Protein AF-A0A1F5J6A1-F1 (afdb_monomer_lite)

Foldseek 3Di:
DLVVVLVVQLQVVLVLVCLLQVLLHGLDHDDVVVVCVVCVVLSVLSSVQVVCCVPQNLQDPSSLVNQLVSQLSSLVSSPFDSVLSSLRSNLSSCLVHVDDDLDDDPDPDPVVSVVSSLVNVLSNCLQVPPPDDNPSDSPDPVSNVSSNVSSVLSVVCVVPVVSVVVSSVVSCVVCVVVVVVVCVVVVVVVPDD

pLDDT: mean 83.18, std 12.8, range [36.66, 96.38]

Secondary structure (DSSP, 8-state):
-HHHHHHHHHHHHHHHHHHHTTTT-------HHHHHHH-HHHHHHHHHHHHHHHHHTT-SHHHHHHHHHHHHHHHHHTT--HHHHHHHHHHHHHHHH----------S-HHHHHHHHHHHHHHHHHHS-TTS-----TTSTHHHHHHHHHHHHHHHHHH-HHHHHHHHHHHHHHHHHHHHHHHHHTTTT----

Sequence (193 aa):
MEIRSVHQIAKREWENISVSLELCGNIGKFDLVRYIEKEPQLIRNLIGMEKKIPEYDYLTREAAYVFTELGKEAGERLGLTSELAKAFGGGYSWVRTGWFDLINLEFDDLEIMEDHLTRKIFFFRLFFPLKEDFSWVFDSPDITLNFKSIFERFSSWQNDPVGYDKDLEFYKKEIEPIREGLASALNIDSGRC

Radius of gyration: 18.61 Å; chains: 1; bounding box: 36×31×66 Å

Structure (mmCIF, N/CA/C/O backbone):
data_AF-A0A1F5J6A1-F1
#
_entry.id   AF-A0A1F5J6A1-F1
#
loop_
_atom_site.group_PDB
_atom_site.id
_atom_site.type_symbol
_atom_site.label_atom_id
_atom_site.label_alt_id
_atom_site.label_comp_id
_atom_site.label_asym_id
_atom_site.label_entity_id
_atom_site.label_seq_id
_atom_site.pdbx_PDB_ins_code
_atom_site.Cartn_x
_atom_site.Cartn_y
_atom_site.Cartn_z
_atom_site.occupancy
_atom_site.B_iso_or_equiv
_atom_site.auth_seq_id
_atom_site.auth_comp_id
_atom_site.auth_asym_id
_atom_site.auth_atom_id
_atom_site.pdbx_PDB_model_num
ATOM 1 N N . MET A 1 1 ? 17.273 3.405 -24.639 1.00 48.47 1 MET A N 1
ATOM 2 C CA . MET A 1 1 ? 16.834 2.004 -24.453 1.00 48.47 1 MET A CA 1
ATOM 3 C C . MET A 1 1 ? 16.192 1.814 -23.077 1.00 48.47 1 MET A C 1
ATOM 5 O O . MET A 1 1 ? 15.112 1.250 -23.027 1.00 48.47 1 MET A O 1
ATOM 9 N N . GLU A 1 2 ? 16.753 2.401 -22.012 1.00 62.28 2 GLU A N 1
ATOM 10 C CA . GLU A 1 2 ? 16.219 2.334 -20.633 1.00 62.28 2 GLU A CA 1
ATOM 11 C C . GLU A 1 2 ? 14.827 2.975 -20.431 1.00 62.28 2 GLU A C 1
ATOM 13 O O . GLU A 1 2 ? 13.996 2.418 -19.733 1.00 62.28 2 GLU A O 1
ATOM 18 N N . ILE A 1 3 ? 14.491 4.094 -21.087 1.00 62.22 3 ILE A N 1
ATOM 19 C CA . ILE A 1 3 ? 13.184 4.761 -20.865 1.00 62.22 3 ILE A CA 1
ATOM 20 C C . ILE A 1 3 ? 11.993 3.907 -21.340 1.00 62.22 3 ILE A C 1
ATOM 22 O O . ILE A 1 3 ? 10.936 3.897 -20.711 1.00 62.22 3 ILE A O 1
ATOM 26 N N . ARG A 1 4 ? 12.154 3.155 -22.441 1.00 66.00 4 ARG A N 1
ATOM 27 C CA . ARG A 1 4 ? 11.095 2.256 -22.931 1.00 66.00 4 ARG A CA 1
ATOM 28 C C . ARG A 1 4 ? 10.871 1.079 -21.980 1.00 66.00 4 ARG A C 1
ATOM 30 O O . ARG A 1 4 ? 9.718 0.695 -21.811 1.00 66.00 4 ARG A O 1
ATOM 37 N N . SER A 1 5 ? 11.926 0.554 -21.347 1.00 76.75 5 SER A N 1
ATOM 38 C CA . SER A 1 5 ? 11.772 -0.507 -20.346 1.00 76.75 5 SER A CA 1
ATOM 39 C C . SER A 1 5 ? 11.124 0.034 -19.073 1.00 76.75 5 SER A C 1
ATOM 41 O O . SER A 1 5 ? 10.169 -0.563 -18.597 1.00 76.75 5 SER A O 1
ATOM 43 N N . VAL A 1 6 ? 11.531 1.215 -18.589 1.00 79.62 6 VAL A N 1
ATOM 44 C CA . VAL A 1 6 ? 10.912 1.881 -17.423 1.00 79.62 6 VAL A CA 1
ATOM 45 C C . VAL A 1 6 ? 9.412 2.077 -17.612 1.00 79.62 6 VAL A C 1
ATOM 47 O O . VAL A 1 6 ? 8.636 1.790 -16.705 1.00 79.62 6 VAL A O 1
ATOM 50 N N . HIS A 1 7 ? 8.989 2.511 -18.801 1.00 81.06 7 HIS A N 1
ATOM 51 C CA . HIS A 1 7 ? 7.567 2.640 -19.107 1.00 81.06 7 HIS A CA 1
ATOM 52 C C . HIS A 1 7 ? 6.825 1.304 -19.023 1.00 81.06 7 HIS A C 1
ATOM 54 O O . HIS A 1 7 ? 5.735 1.244 -18.462 1.00 81.06 7 HIS A O 1
ATOM 60 N N . GLN A 1 8 ? 7.402 0.240 -19.583 1.00 86.31 8 GLN A N 1
ATOM 61 C CA . GLN A 1 8 ? 6.791 -1.088 -19.559 1.00 86.31 8 GLN A CA 1
ATOM 62 C C . GLN A 1 8 ? 6.663 -1.621 -18.132 1.00 86.31 8 GLN A C 1
ATOM 64 O O . GLN A 1 8 ? 5.622 -2.173 -17.795 1.00 86.31 8 GLN A O 1
ATOM 69 N N . ILE A 1 9 ? 7.676 -1.396 -17.295 1.00 87.00 9 ILE A N 1
ATOM 70 C CA . ILE A 1 9 ? 7.685 -1.802 -15.885 1.00 87.00 9 ILE A CA 1
ATOM 71 C C . ILE A 1 9 ? 6.618 -1.038 -15.107 1.00 87.00 9 ILE A C 1
ATOM 73 O O . ILE A 1 9 ? 5.767 -1.646 -14.472 1.00 87.00 9 ILE A O 1
ATOM 77 N N . ALA A 1 10 ? 6.607 0.293 -15.209 1.00 87.50 10 ALA A N 1
ATOM 78 C CA . ALA A 1 10 ? 5.625 1.117 -14.511 1.00 87.50 10 ALA A CA 1
ATOM 79 C C . ALA A 1 10 ? 4.190 0.778 -14.934 1.00 87.50 10 ALA A C 1
ATOM 81 O O . ALA A 1 10 ? 3.298 0.688 -14.097 1.00 87.50 10 ALA A O 1
ATOM 82 N N . LYS A 1 11 ? 3.978 0.533 -16.233 1.00 90.25 11 LYS A N 1
ATOM 83 C CA . LYS A 1 11 ? 2.688 0.092 -16.758 1.00 90.25 11 LYS A CA 1
ATOM 84 C C . LYS A 1 11 ? 2.288 -1.282 -16.207 1.00 90.25 11 LYS A C 1
ATOM 86 O O . LYS A 1 11 ? 1.155 -1.420 -15.764 1.00 90.25 11 LYS A O 1
ATOM 91 N N . ARG A 1 12 ? 3.203 -2.260 -16.208 1.00 91.38 12 ARG A N 1
ATOM 92 C CA . ARG A 1 12 ? 2.982 -3.602 -15.641 1.00 91.38 12 ARG A CA 1
ATOM 93 C C . ARG A 1 12 ? 2.573 -3.508 -14.172 1.00 91.38 12 ARG A C 1
ATOM 95 O O . ARG A 1 12 ? 1.560 -4.076 -13.784 1.00 91.38 12 ARG A O 1
ATOM 102 N N . GLU A 1 13 ? 3.312 -2.744 -13.369 1.00 92.38 13 GLU A N 1
ATOM 103 C CA . GLU A 1 13 ? 2.988 -2.599 -11.946 1.00 92.38 13 GLU A CA 1
ATOM 104 C C . GLU A 1 13 ? 1.689 -1.830 -11.709 1.00 92.38 13 GLU A C 1
ATOM 106 O O . GLU A 1 13 ? 0.934 -2.173 -10.803 1.00 92.38 13 GLU A O 1
ATOM 111 N N . TRP A 1 14 ? 1.370 -0.837 -12.542 1.00 93.94 14 TRP A N 1
ATOM 112 C CA . TRP A 1 14 ? 0.077 -0.160 -12.474 1.00 93.94 14 TRP A CA 1
ATOM 113 C C . TRP A 1 14 ? -1.093 -1.096 -12.794 1.00 93.94 14 TRP A C 1
ATOM 115 O O . TRP A 1 14 ? -2.136 -1.029 -12.146 1.00 93.94 14 TRP A O 1
ATOM 125 N N . GLU A 1 15 ? -0.938 -1.974 -13.786 1.00 93.25 15 GLU A N 1
ATOM 126 C CA . GLU A 1 15 ? -1.939 -2.992 -14.121 1.00 93.25 15 GLU A CA 1
ATOM 127 C C . GLU A 1 15 ? -2.124 -3.977 -12.955 1.00 93.25 15 GLU A C 1
ATOM 129 O O . GLU A 1 15 ? -3.261 -4.249 -12.575 1.00 93.25 15 GLU A O 1
ATOM 134 N N . ASN A 1 16 ? -1.037 -4.400 -12.300 1.00 93.00 16 ASN A N 1
ATOM 135 C CA . ASN A 1 16 ? -1.096 -5.238 -11.094 1.00 93.00 16 ASN A CA 1
ATOM 136 C C . ASN A 1 16 ? -1.831 -4.546 -9.929 1.00 93.00 16 ASN A C 1
ATOM 138 O O . ASN A 1 16 ? -2.668 -5.158 -9.262 1.00 93.00 16 ASN A O 1
ATOM 142 N N . ILE A 1 17 ? -1.554 -3.257 -9.696 1.00 94.50 17 ILE A N 1
ATOM 143 C CA . ILE A 1 17 ? -2.265 -2.449 -8.691 1.00 94.50 17 ILE A CA 1
ATOM 144 C C . ILE A 1 17 ? -3.748 -2.338 -9.053 1.00 94.50 17 ILE A C 1
ATOM 146 O O . ILE A 1 17 ? -4.604 -2.482 -8.187 1.00 94.50 17 ILE A O 1
ATOM 150 N N . SER A 1 18 ? -4.061 -2.116 -10.332 1.00 94.38 18 SER A N 1
ATOM 151 C CA . SER A 1 18 ? -5.444 -1.989 -10.805 1.00 94.38 18 SER A CA 1
ATOM 152 C C . SER A 1 18 ? -6.257 -3.250 -10.513 1.00 94.38 18 SER A C 1
ATOM 154 O O . SER A 1 18 ? -7.397 -3.137 -10.079 1.00 94.38 18 SER A O 1
ATOM 156 N N . VAL A 1 19 ? -5.663 -4.433 -10.708 1.00 93.38 19 VAL A N 1
ATOM 157 C CA . VAL A 1 19 ? -6.286 -5.717 -10.348 1.00 93.38 19 VAL A CA 1
ATOM 158 C C . VAL A 1 19 ? -6.459 -5.825 -8.834 1.00 93.38 19 VAL A C 1
ATOM 160 O O . VAL A 1 19 ? -7.549 -6.119 -8.359 1.00 93.38 19 VAL A O 1
ATOM 163 N N . SER A 1 20 ? -5.415 -5.509 -8.063 1.00 93.31 20 SER A N 1
ATOM 164 C CA . SER A 1 20 ? -5.452 -5.594 -6.594 1.00 93.31 20 SER A CA 1
ATOM 165 C C . SER A 1 20 ? -6.510 -4.678 -5.964 1.0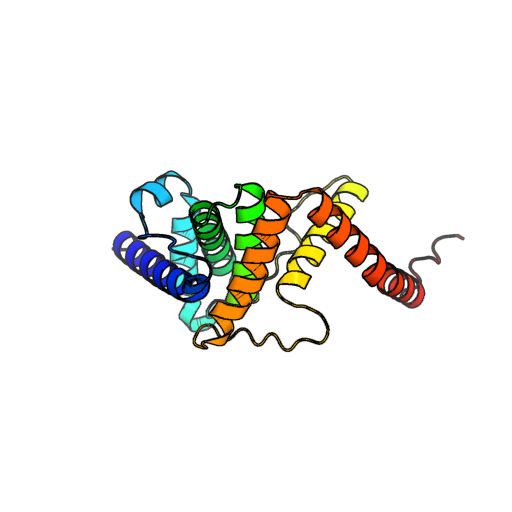0 93.31 20 SER A C 1
ATOM 167 O O . SER A 1 20 ? -7.031 -4.978 -4.894 1.00 93.31 20 SER A O 1
ATOM 169 N N . LEU A 1 21 ? -6.829 -3.561 -6.622 1.00 95.25 21 LEU A N 1
ATOM 170 C CA . LEU A 1 21 ? -7.778 -2.549 -6.153 1.00 95.25 21 LEU A CA 1
ATOM 171 C C . LEU A 1 21 ? -9.119 -2.579 -6.897 1.00 95.25 21 LEU A C 1
ATOM 173 O O . LEU A 1 21 ? -9.907 -1.645 -6.749 1.00 95.25 21 LEU A O 1
ATOM 177 N N . GLU A 1 22 ? -9.411 -3.619 -7.682 1.00 94.75 22 GLU A N 1
ATOM 178 C CA . GLU A 1 22 ? -10.579 -3.625 -8.575 1.00 94.75 22 GLU A CA 1
ATOM 179 C C . GLU A 1 22 ? -11.913 -3.419 -7.838 1.00 94.75 22 GLU A C 1
ATOM 181 O O . GLU A 1 22 ? -12.821 -2.765 -8.354 1.00 94.75 22 GLU A O 1
ATOM 186 N N . LEU A 1 23 ? -12.013 -3.915 -6.599 1.00 95.56 23 LEU A N 1
ATOM 187 C CA . LEU A 1 23 ? -13.198 -3.757 -5.756 1.00 95.56 23 LEU A CA 1
ATOM 188 C C . LEU A 1 23 ? -13.280 -2.394 -5.051 1.00 95.56 23 LEU A C 1
ATOM 190 O O . LEU A 1 23 ? -14.344 -2.043 -4.541 1.00 95.56 23 LEU A O 1
ATOM 194 N N . CYS A 1 24 ? -12.186 -1.631 -5.015 1.00 95.62 24 CYS A N 1
ATOM 195 C CA . CYS A 1 24 ? -12.154 -0.271 -4.474 1.00 95.62 24 CYS A CA 1
ATOM 196 C C . CYS A 1 24 ? -12.677 0.748 -5.495 1.00 95.62 24 CYS A C 1
ATOM 198 O O . CYS A 1 24 ? -13.220 1.785 -5.118 1.00 95.62 24 CYS A O 1
ATOM 200 N N . GLY A 1 25 ? -12.516 0.460 -6.789 1.00 95.00 25 GLY A N 1
ATOM 201 C CA . GLY A 1 25 ? -12.963 1.310 -7.887 1.00 95.00 25 GLY A CA 1
ATOM 202 C C . GLY A 1 25 ? -11.984 1.330 -9.060 1.00 95.00 25 GLY A C 1
ATOM 203 O 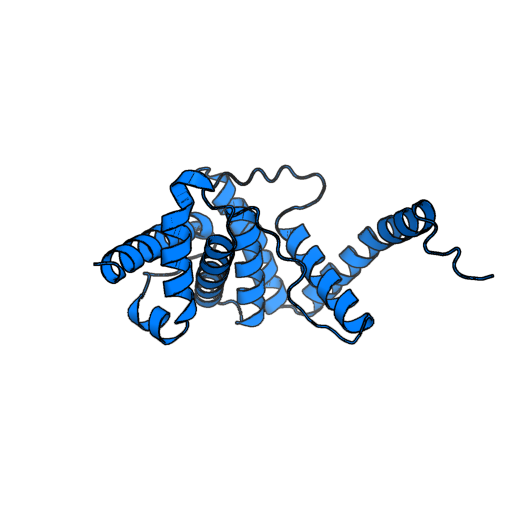O . GLY A 1 25 ? -10.969 0.640 -9.082 1.00 95.00 25 GLY A O 1
ATOM 204 N N . ASN A 1 26 ? -12.289 2.146 -10.069 1.00 94.06 26 ASN A N 1
ATOM 205 C CA . ASN A 1 26 ? -11.470 2.246 -11.276 1.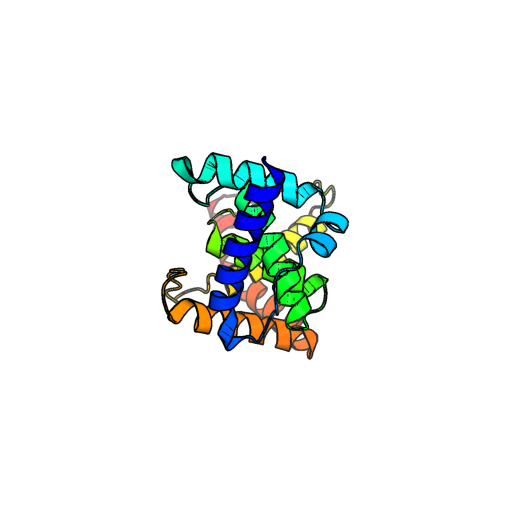00 94.06 26 ASN A CA 1
ATOM 206 C C . ASN A 1 26 ? -10.420 3.360 -11.151 1.00 94.06 26 ASN A C 1
ATOM 208 O O . ASN A 1 26 ? -10.762 4.541 -11.173 1.00 94.06 26 ASN A O 1
ATOM 212 N N . ILE A 1 27 ? -9.141 2.983 -11.122 1.00 94.19 27 ILE A N 1
ATOM 213 C CA . ILE A 1 27 ? -8.008 3.924 -11.057 1.00 94.19 27 ILE A CA 1
ATOM 214 C C . ILE A 1 27 ? -7.562 4.448 -12.434 1.00 94.19 27 ILE A C 1
ATOM 216 O O . ILE A 1 27 ? -6.638 5.255 -12.552 1.00 94.19 27 ILE A O 1
ATOM 220 N N . GLY A 1 28 ? -8.220 4.023 -13.510 1.00 91.75 28 GLY A N 1
ATOM 221 C CA . GLY A 1 28 ? -7.925 4.448 -14.873 1.00 91.75 28 GLY A CA 1
ATOM 222 C C . GLY A 1 28 ? -6.581 3.937 -15.400 1.00 91.75 28 GLY A C 1
ATOM 223 O O . GLY A 1 28 ? -5.913 3.087 -14.815 1.00 91.75 28 GLY A O 1
ATOM 224 N N . LYS A 1 29 ? -6.175 4.460 -16.560 1.00 88.69 29 LYS A N 1
ATOM 225 C CA . LYS A 1 29 ? -4.934 4.050 -17.233 1.00 88.69 29 LYS A CA 1
ATOM 226 C C . LYS A 1 29 ? -3.719 4.763 -16.648 1.00 88.69 29 LYS A C 1
ATOM 228 O O . LYS A 1 29 ? -3.808 5.929 -16.259 1.00 88.69 29 LYS A O 1
ATOM 233 N N . PHE A 1 30 ? -2.577 4.086 -16.659 1.00 81.31 30 PHE A N 1
ATOM 234 C CA . PHE A 1 30 ? -1.306 4.705 -16.311 1.00 81.31 30 PHE A CA 1
ATOM 235 C C . PHE A 1 30 ? -0.934 5.796 -17.326 1.00 81.31 30 PHE A C 1
ATOM 237 O O . PHE A 1 30 ? -0.957 5.554 -18.534 1.00 81.31 30 PHE A O 1
ATOM 244 N N . ASP A 1 31 ? -0.585 6.984 -16.832 1.00 81.44 31 ASP A N 1
ATOM 245 C CA . ASP A 1 31 ? -0.108 8.108 -17.643 1.00 81.44 31 ASP A CA 1
ATOM 246 C C . ASP A 1 31 ? 1.331 8.426 -17.245 1.00 81.44 31 ASP A C 1
ATOM 248 O O . ASP A 1 31 ? 1.583 9.200 -16.323 1.00 81.44 31 ASP A O 1
ATOM 252 N N . LEU A 1 32 ? 2.279 7.795 -17.939 1.00 71.31 32 LEU A N 1
ATOM 253 C CA . LEU A 1 32 ? 3.701 7.946 -17.650 1.00 71.31 32 LEU A CA 1
ATOM 254 C C . LEU A 1 32 ? 4.170 9.399 -17.782 1.00 71.31 32 LEU A C 1
ATOM 256 O O . LEU A 1 32 ? 5.016 9.821 -17.003 1.00 71.31 32 LEU A O 1
ATOM 260 N N . VAL A 1 33 ? 3.663 10.153 -18.762 1.00 70.12 33 VAL A N 1
ATOM 261 C CA . VAL A 1 33 ? 4.172 11.501 -19.064 1.00 70.12 33 VAL A CA 1
ATOM 262 C C . VAL A 1 33 ? 3.876 12.427 -17.895 1.00 70.12 33 VAL A C 1
ATOM 264 O O . VAL A 1 33 ? 4.795 13.005 -17.319 1.00 70.12 33 VAL A O 1
ATOM 267 N N . ARG A 1 34 ? 2.610 12.460 -17.470 1.00 73.69 34 ARG A N 1
ATOM 268 C CA . ARG A 1 34 ? 2.179 13.237 -16.305 1.00 73.69 34 ARG A CA 1
ATOM 269 C C . ARG A 1 34 ? 2.908 12.814 -15.028 1.00 73.69 34 ARG A C 1
ATOM 271 O O . ARG A 1 34 ? 3.142 13.636 -14.148 1.00 73.69 34 ARG A O 1
ATOM 278 N N . TYR A 1 35 ? 3.229 11.530 -14.904 1.00 68.69 35 TYR A N 1
ATOM 279 C CA . TYR A 1 35 ? 3.825 10.980 -13.691 1.00 68.69 35 TYR A CA 1
ATOM 280 C C . TYR A 1 35 ? 5.335 11.241 -13.595 1.00 68.69 35 TYR A C 1
ATOM 282 O O . TYR A 1 35 ? 5.832 11.610 -12.534 1.00 68.69 35 TYR A O 1
ATOM 290 N N . ILE A 1 36 ? 6.054 11.147 -14.718 1.00 67.44 36 ILE A N 1
ATOM 291 C CA . ILE A 1 36 ? 7.476 11.507 -14.822 1.00 67.44 36 ILE A CA 1
ATOM 292 C C . ILE A 1 36 ? 7.702 12.989 -14.507 1.00 67.44 36 ILE A C 1
ATOM 294 O O . ILE A 1 36 ? 8.680 13.322 -13.842 1.00 67.44 36 ILE A O 1
ATOM 298 N N . GLU A 1 37 ? 6.817 13.870 -14.977 1.00 72.38 37 GLU A N 1
ATOM 299 C CA . GLU A 1 37 ? 6.911 15.310 -14.705 1.00 72.38 37 GLU A CA 1
ATOM 300 C C . GLU A 1 37 ? 6.776 15.633 -13.213 1.00 72.38 37 GLU A C 1
ATOM 302 O O . GLU A 1 37 ? 7.414 16.565 -12.725 1.00 72.38 37 GLU A O 1
ATOM 307 N N . LYS A 1 38 ? 5.963 14.858 -12.490 1.00 75.44 38 LYS A N 1
ATOM 308 C CA . LYS A 1 38 ? 5.723 15.054 -11.059 1.00 75.44 38 LYS A CA 1
ATOM 309 C C . LYS A 1 38 ? 6.812 14.444 -10.177 1.00 75.44 38 LYS A C 1
ATOM 311 O O . LYS A 1 38 ? 7.183 15.062 -9.189 1.00 75.44 38 LYS A O 1
ATOM 316 N N . GLU A 1 39 ? 7.318 13.259 -10.522 1.00 77.38 39 GLU A N 1
ATOM 317 C CA . GLU A 1 39 ? 8.179 12.463 -9.634 1.00 77.38 39 GLU A CA 1
ATOM 318 C C . GLU A 1 39 ? 9.427 11.925 -10.369 1.00 77.38 39 GLU A C 1
ATOM 320 O O . GLU A 1 39 ? 9.528 10.731 -10.673 1.00 77.38 39 GLU A O 1
ATOM 325 N N . PRO A 1 40 ? 10.442 12.765 -10.653 1.00 78.38 40 PRO A N 1
ATOM 326 C CA . PRO A 1 40 ? 11.640 12.347 -11.395 1.00 78.38 40 PRO A CA 1
ATOM 327 C C . PRO A 1 40 ? 12.445 11.250 -10.677 1.00 78.38 40 PRO A C 1
ATOM 329 O O . PRO A 1 40 ? 13.102 10.422 -11.316 1.00 78.38 40 PRO A O 1
ATOM 332 N N . GLN A 1 41 ? 12.363 11.200 -9.345 1.00 85.88 41 GLN A N 1
ATOM 333 C CA . GLN A 1 41 ? 13.018 10.185 -8.522 1.00 85.88 41 GLN A CA 1
ATOM 334 C C . GLN A 1 41 ? 12.421 8.782 -8.742 1.00 85.88 41 GLN A C 1
ATOM 336 O O . GLN A 1 41 ? 13.119 7.777 -8.575 1.00 85.88 41 GLN A O 1
ATOM 341 N N . LEU A 1 42 ? 11.169 8.691 -9.200 1.00 85.25 42 LEU A N 1
ATOM 342 C CA . LEU A 1 42 ? 10.525 7.423 -9.519 1.00 85.25 42 LEU A CA 1
ATOM 343 C C . LEU A 1 42 ? 11.222 6.688 -10.662 1.00 85.25 42 LEU A C 1
ATOM 345 O O . LEU A 1 42 ? 11.400 5.480 -10.569 1.00 85.25 42 LEU A O 1
ATOM 349 N N . ILE A 1 43 ? 11.668 7.388 -11.712 1.00 85.81 43 ILE A N 1
ATOM 350 C CA . ILE A 1 43 ? 12.374 6.753 -12.840 1.00 85.81 43 ILE A CA 1
ATOM 351 C C . ILE A 1 43 ? 13.614 6.019 -12.334 1.00 85.81 43 ILE A C 1
ATOM 353 O O . ILE A 1 43 ? 13.852 4.865 -12.689 1.00 85.81 43 ILE A O 1
ATOM 357 N N . ARG A 1 44 ? 14.399 6.682 -11.479 1.00 88.62 44 ARG A N 1
ATOM 358 C CA . ARG A 1 44 ? 15.612 6.099 -10.905 1.00 88.62 44 ARG A CA 1
ATOM 359 C C . ARG A 1 44 ? 15.289 4.853 -10.081 1.00 88.62 44 ARG A C 1
ATOM 361 O O . ARG A 1 44 ? 15.989 3.851 -10.215 1.00 88.62 44 ARG A O 1
ATOM 368 N N . ASN A 1 45 ? 14.232 4.906 -9.271 1.00 91.75 45 ASN A N 1
ATOM 369 C CA . ASN A 1 45 ? 13.799 3.764 -8.470 1.00 91.75 45 ASN A CA 1
ATOM 370 C C . ASN A 1 45 ? 13.209 2.635 -9.331 1.00 91.75 45 ASN A C 1
ATOM 372 O O . ASN A 1 45 ? 13.531 1.485 -9.083 1.00 91.75 45 ASN A O 1
ATOM 376 N N . LEU A 1 46 ? 12.459 2.918 -10.399 1.00 91.06 46 LEU A N 1
ATOM 377 C CA . LEU A 1 46 ? 11.971 1.899 -11.342 1.00 91.06 46 LEU A CA 1
ATOM 378 C C . LEU A 1 46 ? 13.125 1.147 -12.019 1.00 91.06 46 LEU A C 1
ATOM 380 O O . LEU A 1 46 ? 13.097 -0.078 -12.109 1.00 91.06 46 LEU A O 1
ATOM 384 N N . ILE A 1 47 ? 14.165 1.867 -12.456 1.00 90.00 47 ILE A N 1
ATOM 385 C CA . ILE A 1 47 ? 15.375 1.253 -13.027 1.00 90.00 47 ILE A CA 1
ATOM 386 C C . ILE A 1 47 ? 16.090 0.397 -11.977 1.00 90.00 47 ILE A C 1
ATOM 388 O O . ILE A 1 47 ? 16.539 -0.707 -12.281 1.00 90.00 47 ILE A O 1
ATOM 392 N N . GLY A 1 48 ? 16.240 0.920 -10.758 1.00 91.81 48 GLY A N 1
ATOM 393 C CA . GLY A 1 48 ? 16.913 0.215 -9.669 1.00 91.81 48 GLY A CA 1
ATOM 394 C C . GLY A 1 48 ? 16.159 -1.037 -9.224 1.00 91.81 48 GLY A C 1
ATOM 395 O O . GLY A 1 48 ? 16.784 -2.079 -9.054 1.00 91.81 48 GLY A O 1
ATOM 396 N N . MET A 1 49 ? 14.833 -0.950 -9.116 1.00 92.31 49 MET A N 1
ATOM 397 C CA . MET A 1 49 ? 13.937 -2.065 -8.824 1.00 92.31 49 MET A CA 1
ATOM 398 C C . MET A 1 49 ? 14.120 -3.176 -9.858 1.00 92.31 49 MET A C 1
ATOM 400 O O . MET A 1 49 ? 14.498 -4.281 -9.491 1.00 92.31 49 MET A O 1
ATOM 404 N N . GLU A 1 50 ? 13.959 -2.882 -11.151 1.00 91.81 50 GLU A N 1
ATOM 405 C CA . GLU A 1 50 ? 14.056 -3.905 -12.204 1.00 91.81 50 GLU A CA 1
ATOM 406 C C . GLU A 1 50 ? 15.419 -4.605 -12.232 1.00 91.81 50 GLU A C 1
ATOM 408 O O . GLU A 1 50 ? 15.498 -5.814 -12.429 1.00 91.81 50 GLU A O 1
ATOM 413 N N . LYS A 1 51 ? 16.505 -3.862 -11.988 1.00 91.94 51 LYS A N 1
ATOM 414 C CA . LYS A 1 51 ? 17.854 -4.443 -11.916 1.00 91.94 51 LYS A CA 1
ATOM 415 C C . LYS A 1 51 ? 18.016 -5.425 -10.752 1.00 91.94 51 LYS A C 1
ATOM 417 O O . LYS A 1 51 ? 18.866 -6.304 -10.843 1.00 91.94 51 LYS A O 1
ATOM 422 N N . LYS A 1 52 ? 17.246 -5.261 -9.674 1.00 93.81 52 LYS A N 1
ATOM 423 C CA . LYS A 1 52 ? 17.356 -6.045 -8.436 1.00 93.81 52 LYS A CA 1
ATOM 424 C C . LYS A 1 52 ? 16.320 -7.161 -8.309 1.00 93.81 52 LYS A C 1
ATOM 426 O O . LYS A 1 52 ? 16.565 -8.082 -7.536 1.00 93.81 52 LYS A O 1
ATOM 431 N N . ILE A 1 53 ? 15.229 -7.123 -9.082 1.00 90.75 53 ILE A N 1
ATOM 432 C CA . ILE A 1 53 ? 14.177 -8.158 -9.081 1.00 90.75 53 ILE A CA 1
ATOM 433 C C . ILE A 1 53 ? 14.742 -9.590 -9.155 1.00 90.75 53 ILE A C 1
ATOM 435 O O . ILE A 1 53 ? 14.306 -10.421 -8.365 1.00 90.75 53 ILE A O 1
ATOM 439 N N . PRO A 1 54 ? 15.721 -9.923 -10.023 1.00 92.44 54 PRO A N 1
ATOM 440 C CA . PRO A 1 54 ? 16.202 -11.304 -10.124 1.00 92.44 54 PRO A CA 1
ATOM 441 C C . PRO A 1 54 ? 16.851 -11.859 -8.848 1.00 92.44 54 PRO A C 1
ATOM 443 O O . PRO A 1 54 ? 16.917 -13.073 -8.688 1.00 92.44 54 PRO A O 1
ATOM 446 N N . GLU A 1 55 ? 17.368 -10.990 -7.977 1.00 94.62 55 GLU A N 1
ATOM 447 C CA . GLU A 1 55 ? 18.118 -11.377 -6.775 1.00 94.62 55 GLU A CA 1
ATOM 448 C C . GLU A 1 55 ? 17.305 -11.169 -5.492 1.00 94.62 55 GLU A C 1
ATOM 450 O O . GLU A 1 55 ? 17.367 -11.994 -4.584 1.00 94.62 55 GLU A O 1
ATOM 455 N N . TYR A 1 56 ? 16.530 -10.085 -5.426 1.00 91.94 56 TYR A N 1
ATOM 456 C CA . TYR A 1 56 ? 15.831 -9.648 -4.214 1.00 91.94 56 TYR A CA 1
ATOM 457 C C . TYR A 1 56 ? 14.308 -9.618 -4.362 1.00 91.94 56 TYR A C 1
ATOM 459 O O . TYR A 1 56 ? 13.620 -9.234 -3.415 1.00 91.94 56 TYR A O 1
ATOM 467 N N . ASP A 1 57 ? 13.779 -9.978 -5.535 1.00 90.62 57 ASP A N 1
ATOM 468 C CA . ASP A 1 57 ? 12.374 -9.769 -5.887 1.00 90.62 57 ASP A CA 1
ATOM 469 C C . ASP A 1 57 ? 11.965 -8.308 -5.584 1.00 90.62 57 ASP A C 1
ATOM 471 O O . ASP A 1 57 ? 12.695 -7.367 -5.927 1.00 90.62 57 ASP A O 1
ATOM 475 N N . TYR A 1 58 ? 10.845 -8.087 -4.895 1.00 92.62 58 TYR A N 1
ATOM 476 C CA . TYR A 1 58 ? 10.424 -6.764 -4.440 1.00 92.62 58 TYR A CA 1
ATOM 477 C C . TYR A 1 58 ? 10.966 -6.341 -3.070 1.00 92.62 58 TYR A C 1
ATOM 479 O O . TYR A 1 58 ? 10.657 -5.230 -2.640 1.00 92.62 58 TYR A O 1
ATOM 487 N N . LEU A 1 59 ? 11.805 -7.133 -2.394 1.00 92.00 59 LEU A N 1
ATOM 488 C CA . LEU A 1 59 ? 12.364 -6.781 -1.080 1.00 92.00 59 LEU A CA 1
ATOM 489 C C . LEU A 1 59 ? 13.531 -5.786 -1.211 1.00 92.00 59 LEU A C 1
ATOM 491 O O . LEU A 1 59 ? 14.681 -6.061 -0.873 1.00 92.00 59 LEU A O 1
ATOM 495 N N . THR A 1 60 ? 13.244 -4.597 -1.741 1.00 92.25 60 THR A N 1
ATOM 496 C CA . THR A 1 60 ? 14.230 -3.534 -1.957 1.00 92.25 60 THR A CA 1
ATOM 497 C C . THR A 1 60 ? 13.652 -2.163 -1.635 1.00 92.25 60 THR A C 1
ATOM 499 O O . THR A 1 60 ? 12.458 -1.912 -1.804 1.00 92.25 60 THR A O 1
ATOM 502 N N . ARG A 1 61 ? 14.522 -1.226 -1.238 1.00 91.88 61 ARG A N 1
ATOM 503 C CA . ARG A 1 61 ? 14.138 0.177 -1.017 1.00 91.88 61 ARG A CA 1
ATOM 504 C C . ARG A 1 61 ? 13.564 0.824 -2.281 1.00 91.88 61 ARG A C 1
ATOM 506 O O . ARG A 1 61 ? 12.652 1.640 -2.194 1.00 91.88 61 ARG A O 1
ATOM 513 N N . GLU A 1 62 ? 14.094 0.472 -3.451 1.00 92.94 62 GLU A N 1
ATOM 514 C CA . GLU A 1 62 ? 13.609 0.982 -4.731 1.00 92.94 62 GLU A CA 1
ATOM 515 C C . GLU A 1 62 ? 12.181 0.518 -5.030 1.00 92.94 62 GLU A C 1
ATOM 517 O O . GLU A 1 62 ? 11.340 1.351 -5.368 1.00 92.94 62 GLU A O 1
ATOM 522 N N . ALA A 1 63 ? 11.885 -0.773 -4.847 1.00 93.44 63 ALA A N 1
ATOM 523 C CA . ALA A 1 63 ? 10.524 -1.292 -4.970 1.00 93.44 63 ALA A CA 1
ATOM 524 C C . ALA A 1 63 ? 9.586 -0.623 -3.960 1.00 93.44 63 ALA A C 1
ATOM 526 O O . ALA A 1 63 ? 8.496 -0.184 -4.325 1.00 93.44 63 ALA A O 1
ATOM 527 N N . ALA A 1 64 ? 10.037 -0.467 -2.711 1.00 93.31 64 ALA A N 1
ATOM 528 C CA . ALA A 1 64 ? 9.249 0.168 -1.663 1.00 93.31 64 ALA A CA 1
ATOM 529 C C . ALA A 1 64 ? 8.856 1.607 -2.033 1.00 93.31 64 ALA A C 1
ATOM 531 O O . ALA A 1 64 ? 7.706 2.016 -1.851 1.00 93.31 64 ALA A O 1
ATOM 532 N N . TYR A 1 65 ? 9.790 2.369 -2.605 1.00 92.25 65 TYR A N 1
ATOM 533 C CA . TYR A 1 65 ? 9.511 3.710 -3.109 1.00 92.25 65 TYR A CA 1
ATOM 534 C C . TYR A 1 65 ? 8.512 3.680 -4.273 1.00 92.25 65 TYR A C 1
ATOM 536 O O . TYR A 1 65 ? 7.525 4.413 -4.251 1.00 92.25 65 TYR A O 1
ATOM 544 N N . VAL A 1 66 ? 8.735 2.812 -5.269 1.00 92.62 66 VAL A N 1
ATOM 545 C CA . VAL A 1 66 ? 7.861 2.699 -6.448 1.00 92.62 66 VAL A CA 1
ATOM 546 C C . VAL A 1 66 ? 6.424 2.388 -6.042 1.00 92.62 66 VAL A C 1
ATOM 548 O O . VAL A 1 66 ? 5.511 3.105 -6.444 1.00 92.62 66 VAL A O 1
ATOM 551 N N . PHE A 1 67 ? 6.212 1.363 -5.217 1.00 94.38 67 PHE A N 1
ATOM 552 C CA . PHE A 1 67 ? 4.867 0.980 -4.795 1.00 94.38 67 PHE A CA 1
ATOM 553 C C . PHE A 1 67 ? 4.220 2.002 -3.857 1.00 94.38 67 PHE A C 1
ATOM 555 O O . PHE A 1 67 ? 2.997 2.123 -3.873 1.00 94.38 67 PHE A O 1
ATOM 562 N N . THR A 1 68 ? 5.008 2.785 -3.107 1.00 93.38 68 THR A N 1
ATOM 563 C CA . THR A 1 68 ? 4.470 3.902 -2.314 1.00 93.38 68 THR A CA 1
ATOM 564 C C . THR A 1 68 ? 3.863 4.964 -3.219 1.00 93.38 68 THR A C 1
ATOM 566 O O . THR A 1 68 ? 2.713 5.353 -3.019 1.00 93.38 68 THR A O 1
ATOM 569 N N . GLU A 1 69 ? 4.605 5.410 -4.234 1.00 92.38 69 GLU A N 1
ATOM 570 C CA . GLU A 1 69 ? 4.121 6.449 -5.145 1.00 92.38 69 GLU A CA 1
ATOM 571 C C . GLU A 1 69 ? 2.948 5.944 -5.991 1.00 92.38 69 GLU A C 1
ATOM 573 O O . GLU A 1 69 ? 1.897 6.588 -6.026 1.00 92.38 69 GLU A O 1
ATOM 578 N N . LEU A 1 70 ? 3.063 4.760 -6.607 1.00 93.25 70 LEU A N 1
ATOM 579 C CA . LEU A 1 70 ? 1.968 4.215 -7.415 1.00 93.25 70 LEU A CA 1
ATOM 580 C C . LEU A 1 70 ? 0.704 3.967 -6.575 1.00 93.25 70 LEU A C 1
ATOM 582 O O . LEU A 1 70 ? -0.396 4.281 -7.026 1.00 93.25 70 LEU A O 1
ATOM 58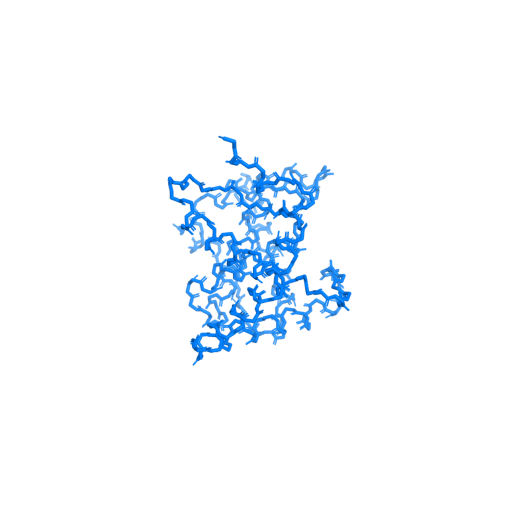6 N N . GLY A 1 71 ? 0.851 3.458 -5.346 1.00 94.88 71 GLY A N 1
ATOM 587 C CA . GLY A 1 71 ? -0.262 3.273 -4.415 1.00 94.88 71 GLY A CA 1
ATOM 588 C C . GLY A 1 71 ? -0.901 4.596 -3.981 1.00 94.88 71 GLY A C 1
ATOM 589 O O . GLY A 1 71 ? -2.125 4.693 -3.919 1.00 94.88 71 GLY A O 1
ATOM 590 N N . LYS A 1 72 ? -0.095 5.641 -3.754 1.00 94.19 72 LYS A N 1
ATOM 591 C CA . LYS A 1 72 ? -0.577 7.005 -3.486 1.00 94.19 72 LYS A CA 1
ATOM 592 C C . LYS A 1 72 ? -1.389 7.545 -4.660 1.00 94.19 72 LYS A C 1
ATOM 594 O O . LYS A 1 72 ? -2.517 7.976 -4.459 1.00 94.19 72 LYS A O 1
ATOM 599 N N . GLU A 1 73 ? -0.869 7.479 -5.884 1.00 93.62 73 GLU A N 1
ATOM 600 C CA . GLU A 1 73 ? -1.608 7.936 -7.071 1.00 93.62 73 GLU A CA 1
ATOM 601 C C . GLU A 1 73 ? -2.905 7.138 -7.265 1.00 93.62 73 GLU A C 1
ATOM 603 O O . GLU A 1 73 ? -3.938 7.719 -7.592 1.00 93.62 73 GLU A O 1
ATOM 608 N N . ALA A 1 74 ? -2.889 5.823 -7.031 1.00 95.38 74 ALA A N 1
ATOM 609 C CA . ALA A 1 74 ? -4.101 5.010 -7.061 1.00 95.38 74 ALA A CA 1
ATOM 610 C C . ALA A 1 74 ? -5.127 5.486 -6.016 1.00 95.38 74 ALA A C 1
ATOM 612 O O . ALA A 1 74 ? -6.288 5.699 -6.359 1.00 95.38 74 ALA A O 1
ATOM 613 N N . GLY A 1 75 ? -4.696 5.731 -4.775 1.00 96.38 75 GLY A N 1
ATOM 614 C CA . GLY A 1 75 ? -5.542 6.274 -3.711 1.00 96.38 75 GLY A CA 1
ATOM 615 C C . GLY A 1 75 ? -6.147 7.637 -4.060 1.00 96.38 75 GLY A C 1
ATOM 616 O O . GLY A 1 75 ? -7.350 7.833 -3.891 1.00 96.38 75 GLY A O 1
ATOM 617 N N . GLU A 1 76 ? -5.351 8.556 -4.616 1.00 95.38 76 GLU A N 1
ATOM 618 C CA . GLU A 1 76 ? -5.836 9.869 -5.069 1.00 95.38 76 GLU A CA 1
ATOM 619 C C . GLU A 1 76 ? -6.891 9.726 -6.178 1.00 95.38 76 GLU A C 1
ATOM 621 O O . GLU A 1 76 ? -7.914 10.411 -6.164 1.00 95.38 76 GLU A O 1
ATOM 626 N N . ARG A 1 77 ? -6.699 8.794 -7.122 1.00 95.00 77 ARG A N 1
ATOM 627 C CA . ARG A 1 77 ? -7.673 8.533 -8.198 1.00 95.00 77 ARG A CA 1
ATOM 628 C C . ARG A 1 77 ? -8.961 7.877 -7.720 1.00 95.00 77 ARG A C 1
ATOM 630 O O . ARG A 1 77 ? -9.997 8.083 -8.346 1.00 95.00 77 ARG A O 1
ATOM 637 N N . LEU A 1 78 ? -8.905 7.126 -6.625 1.00 96.38 78 LEU A N 1
ATOM 638 C CA . LEU A 1 78 ? -10.090 6.596 -5.948 1.00 96.38 78 LEU A CA 1
ATOM 639 C C . LEU A 1 78 ? -10.788 7.647 -5.067 1.00 96.38 78 LEU A C 1
ATOM 641 O O . LEU A 1 78 ? -11.872 7.382 -4.554 1.00 96.38 78 LEU A O 1
ATOM 645 N N . GLY A 1 79 ? -10.208 8.844 -4.919 1.00 96.06 79 GLY A N 1
ATOM 646 C CA . GLY A 1 79 ? -10.826 9.980 -4.232 1.00 96.06 79 GLY A CA 1
ATOM 647 C C . GLY A 1 79 ? -10.313 10.251 -2.817 1.00 96.06 79 GLY A C 1
ATOM 648 O O . GLY A 1 79 ? -10.935 11.043 -2.104 1.00 96.06 79 GLY A O 1
ATOM 649 N N . LEU A 1 80 ? -9.204 9.636 -2.393 1.00 96.38 80 LEU A N 1
ATOM 650 C CA . LEU A 1 80 ? -8.550 10.004 -1.135 1.00 96.38 80 LEU A CA 1
ATOM 651 C C . LEU A 1 80 ? -7.844 11.365 -1.255 1.00 96.38 80 LEU A C 1
ATOM 653 O O . LEU A 1 80 ? -7.314 11.727 -2.306 1.00 96.38 80 LEU A O 1
ATOM 657 N N . THR A 1 81 ? -7.793 12.111 -0.153 1.00 95.31 81 THR A N 1
ATOM 658 C CA . THR A 1 81 ? -6.950 13.300 0.001 1.00 95.31 81 THR A CA 1
ATOM 659 C C . THR A 1 81 ? -5.484 12.899 -0.098 1.00 95.31 81 THR A C 1
ATOM 661 O O . THR A 1 81 ? -5.116 11.770 0.220 1.00 95.31 81 THR A O 1
ATOM 664 N N . SER A 1 82 ? -4.617 13.829 -0.500 1.00 91.25 82 SER A N 1
ATOM 665 C CA . SER A 1 82 ? -3.199 13.515 -0.729 1.00 91.25 82 SER A CA 1
ATOM 666 C C . SER A 1 82 ? -2.497 12.938 0.514 1.00 91.25 82 SER A C 1
ATOM 668 O O . SER A 1 82 ? -1.667 12.037 0.399 1.00 91.25 82 SER A O 1
ATOM 670 N N . GLU A 1 83 ? -2.867 13.387 1.719 1.00 89.50 83 GLU A N 1
ATOM 671 C CA . GLU A 1 83 ? -2.319 12.858 2.978 1.00 89.50 83 GLU A CA 1
ATOM 672 C C . GLU A 1 83 ? -2.733 11.403 3.234 1.00 89.50 83 GLU A C 1
ATOM 674 O O . GLU A 1 83 ? -1.878 10.549 3.483 1.00 89.50 83 GLU A O 1
ATOM 679 N N . LEU A 1 84 ? -4.030 11.098 3.116 1.00 91.31 84 LEU A N 1
ATOM 680 C CA . LEU A 1 84 ? -4.544 9.738 3.289 1.00 91.31 84 LEU A CA 1
ATOM 681 C C . LEU A 1 84 ? -4.070 8.812 2.171 1.00 91.31 84 LEU A C 1
ATOM 683 O O . LEU A 1 84 ? -3.714 7.668 2.436 1.00 91.31 84 LEU A O 1
ATOM 687 N N . ALA A 1 85 ? -3.985 9.313 0.941 1.00 94.06 85 ALA A N 1
ATOM 688 C CA . ALA A 1 85 ? -3.441 8.579 -0.189 1.00 94.06 85 ALA A CA 1
ATOM 689 C C . ALA A 1 85 ? -1.960 8.234 0.021 1.00 94.06 85 ALA A C 1
ATOM 691 O O . ALA A 1 85 ? -1.545 7.112 -0.256 1.00 94.06 85 ALA A O 1
ATOM 692 N N . LYS A 1 86 ? -1.158 9.153 0.576 1.00 91.25 86 LYS A N 1
ATOM 693 C CA . LYS A 1 86 ? 0.246 8.889 0.921 1.00 91.25 86 LYS A CA 1
ATOM 694 C C . LYS A 1 86 ? 0.375 7.796 1.985 1.00 91.25 86 LYS A C 1
ATOM 696 O O . LYS A 1 86 ? 1.222 6.914 1.848 1.00 91.25 86 LYS A O 1
ATOM 701 N N . ALA A 1 87 ? -0.461 7.832 3.023 1.00 89.81 87 ALA A N 1
ATOM 702 C CA . ALA A 1 87 ? -0.490 6.787 4.046 1.00 89.81 87 ALA A CA 1
ATOM 703 C C . ALA A 1 87 ? -0.953 5.433 3.473 1.00 89.81 87 ALA A C 1
ATOM 705 O O . ALA A 1 87 ? -0.315 4.411 3.731 1.00 89.81 87 ALA A O 1
ATOM 706 N N . PHE A 1 88 ? -1.987 5.432 2.627 1.00 93.81 88 PHE A N 1
ATOM 707 C CA . PHE A 1 88 ? -2.465 4.244 1.919 1.00 93.81 88 PHE A CA 1
ATOM 708 C C . PHE A 1 88 ? -1.379 3.639 1.020 1.00 93.81 88 PHE A C 1
ATOM 710 O O . PHE A 1 88 ? -1.114 2.442 1.098 1.00 93.81 88 PHE A O 1
ATOM 717 N N . GLY A 1 89 ? -0.695 4.464 0.221 1.00 93.94 89 GLY A N 1
ATOM 718 C CA . GLY A 1 89 ? 0.412 4.035 -0.634 1.00 93.94 89 GLY A CA 1
ATOM 719 C C . GLY A 1 89 ? 1.575 3.442 0.160 1.00 93.94 89 GLY A C 1
ATOM 720 O O . GLY A 1 89 ? 2.118 2.408 -0.227 1.00 93.94 89 GLY A O 1
ATOM 721 N N . GLY A 1 90 ? 1.914 4.032 1.310 1.00 91.44 90 GLY A N 1
ATOM 722 C CA . GLY A 1 90 ? 2.908 3.467 2.225 1.00 91.44 90 GLY A CA 1
ATOM 723 C C . GLY A 1 90 ? 2.523 2.067 2.710 1.00 91.44 90 GLY A C 1
ATOM 724 O O . GLY A 1 90 ? 3.338 1.151 2.647 1.00 91.44 90 GLY A O 1
ATOM 725 N N . GLY A 1 91 ? 1.266 1.877 3.114 1.00 91.75 91 GLY A N 1
ATOM 726 C CA . GLY A 1 91 ? 0.757 0.569 3.519 1.00 91.75 91 GLY A CA 1
ATOM 727 C C . GLY A 1 91 ? 0.728 -0.460 2.388 1.00 91.75 91 GLY A C 1
ATOM 728 O O . GLY A 1 91 ? 1.211 -1.576 2.573 1.00 91.75 91 GLY A O 1
ATOM 729 N N . TYR A 1 92 ? 0.265 -0.067 1.194 1.00 93.56 92 TYR A N 1
ATOM 730 C CA . TYR A 1 92 ? 0.322 -0.900 -0.015 1.00 93.56 92 TYR A CA 1
ATOM 731 C C . TYR A 1 92 ? 1.758 -1.367 -0.294 1.00 93.56 92 TYR A C 1
ATOM 733 O O . TYR A 1 92 ? 2.010 -2.538 -0.577 1.00 93.56 92 TYR A O 1
ATOM 741 N N . SER A 1 93 ? 2.720 -0.451 -0.179 1.00 93.56 93 SER A N 1
ATOM 742 C CA . SER A 1 93 ? 4.134 -0.759 -0.350 1.00 93.56 93 SER A CA 1
ATOM 743 C C . SER A 1 93 ? 4.633 -1.792 0.660 1.00 93.56 93 SER A C 1
ATOM 745 O O . SER A 1 93 ? 5.299 -2.750 0.264 1.00 93.56 93 SER A O 1
ATOM 747 N N . TRP A 1 94 ? 4.272 -1.664 1.941 1.00 90.69 94 TRP A N 1
ATOM 748 C CA . TRP A 1 94 ? 4.684 -2.618 2.976 1.00 90.69 94 TRP A CA 1
ATOM 749 C C . TRP A 1 94 ? 4.222 -4.034 2.667 1.00 90.69 94 TRP A C 1
ATOM 751 O O . TRP A 1 94 ? 5.023 -4.963 2.723 1.00 90.69 94 TRP A O 1
ATOM 761 N N . VAL A 1 95 ? 2.955 -4.197 2.292 1.00 91.31 95 VAL A N 1
ATOM 762 C CA . VAL A 1 95 ? 2.402 -5.524 2.004 1.00 91.31 95 VAL A CA 1
ATOM 763 C C . VAL A 1 95 ? 2.956 -6.111 0.711 1.00 91.31 95 VAL A C 1
ATOM 765 O O . VAL A 1 95 ? 3.132 -7.321 0.614 1.00 91.31 95 VAL A O 1
ATOM 768 N N . ARG A 1 96 ? 3.286 -5.264 -0.273 1.00 91.44 96 ARG A N 1
ATOM 769 C CA . ARG A 1 96 ? 3.834 -5.707 -1.559 1.00 91.44 96 ARG A CA 1
ATOM 770 C C . ARG A 1 96 ? 5.306 -6.093 -1.488 1.00 91.44 96 ARG A C 1
ATOM 772 O O . ARG A 1 96 ? 5.735 -6.979 -2.219 1.00 91.44 96 ARG A O 1
ATOM 779 N N . THR A 1 97 ? 6.078 -5.400 -0.661 1.00 91.38 97 THR A N 1
ATOM 780 C CA . THR A 1 97 ? 7.545 -5.500 -0.667 1.00 91.3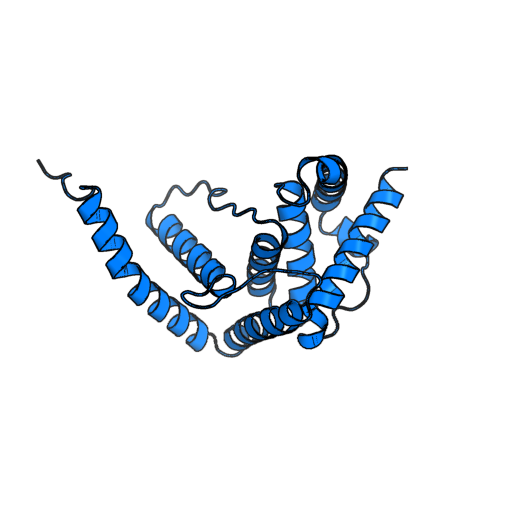8 97 THR A CA 1
ATOM 781 C C . THR A 1 97 ? 8.115 -6.159 0.580 1.00 91.38 97 THR A C 1
ATOM 783 O O . THR A 1 97 ? 9.270 -6.568 0.567 1.00 91.38 97 THR A O 1
ATOM 786 N N . GLY A 1 98 ? 7.357 -6.211 1.679 1.00 86.88 98 GLY A N 1
ATOM 787 C CA . GLY A 1 98 ? 7.881 -6.546 3.004 1.00 86.88 98 GLY A CA 1
ATOM 788 C C . GLY A 1 98 ? 8.849 -5.497 3.568 1.00 86.88 98 GLY A C 1
ATOM 789 O O . GLY A 1 98 ? 9.412 -5.695 4.643 1.00 86.88 98 GLY A O 1
ATOM 790 N N . TRP A 1 99 ? 9.068 -4.380 2.865 1.00 84.44 99 TRP A N 1
ATOM 791 C CA . TRP A 1 99 ? 10.033 -3.361 3.253 1.00 84.44 99 TRP A CA 1
ATOM 792 C C . TRP A 1 99 ? 9.390 -2.325 4.173 1.00 84.44 99 TRP A C 1
ATOM 794 O O . TRP A 1 99 ? 8.635 -1.455 3.734 1.00 84.44 99 TRP A O 1
ATOM 804 N N . PHE A 1 100 ? 9.726 -2.385 5.459 1.00 75.56 100 PHE A N 1
ATOM 805 C CA . PHE A 1 100 ? 9.205 -1.471 6.469 1.00 75.56 100 PHE A CA 1
ATOM 806 C C . PHE A 1 100 ? 10.277 -0.469 6.907 1.00 75.56 100 PHE A C 1
ATOM 808 O O . PHE A 1 100 ? 11.138 -0.770 7.732 1.00 75.56 100 PHE A O 1
ATOM 815 N N . ASP A 1 101 ? 10.234 0.737 6.338 1.00 66.88 101 ASP A N 1
ATOM 816 C CA . ASP A 1 101 ? 11.150 1.816 6.711 1.00 66.88 101 ASP A CA 1
ATOM 817 C C . ASP A 1 101 ? 10.532 2.698 7.811 1.00 66.88 101 ASP A C 1
ATOM 819 O O . ASP A 1 101 ? 9.747 3.626 7.558 1.00 66.88 101 ASP A O 1
ATOM 823 N N . LEU A 1 102 ? 10.853 2.348 9.058 1.00 59.75 102 LEU A N 1
ATOM 824 C CA . LEU A 1 102 ? 10.450 3.089 10.254 1.00 59.75 102 LEU A CA 1
ATOM 825 C C . LEU A 1 102 ? 11.267 4.365 10.474 1.00 59.75 102 LEU A C 1
ATOM 827 O O . LEU A 1 102 ? 10.795 5.260 11.171 1.00 59.75 102 LEU A O 1
ATOM 831 N N . ILE A 1 103 ? 12.475 4.455 9.908 1.00 52.22 103 ILE A N 1
ATOM 832 C CA . ILE A 1 103 ? 13.498 5.408 10.346 1.00 52.22 103 ILE A CA 1
ATOM 833 C C . ILE A 1 103 ? 14.036 6.152 9.128 1.00 52.22 103 ILE A C 1
ATOM 835 O O . ILE A 1 103 ? 15.039 5.782 8.527 1.00 52.22 103 ILE A O 1
ATOM 839 N N . ASN A 1 104 ? 13.364 7.238 8.765 1.00 47.12 104 ASN A N 1
ATOM 840 C CA . ASN A 1 104 ? 13.907 8.201 7.806 1.00 47.12 104 ASN A CA 1
ATOM 841 C C . ASN A 1 104 ? 13.560 9.635 8.211 1.00 47.12 104 ASN A C 1
ATOM 843 O O . ASN A 1 104 ? 13.169 10.453 7.381 1.00 47.12 104 ASN A O 1
ATOM 847 N N . LEU A 1 105 ? 13.620 9.914 9.514 1.00 53.56 105 LEU A N 1
ATOM 848 C CA . LEU A 1 105 ? 13.289 11.221 10.061 1.00 53.56 105 LEU A CA 1
ATOM 849 C C . LEU A 1 105 ? 14.321 11.592 11.122 1.00 53.56 105 LEU A C 1
ATOM 851 O O . LEU A 1 105 ? 14.451 10.921 12.143 1.00 53.56 105 LEU A O 1
ATOM 855 N N . GLU A 1 106 ? 15.069 12.651 10.835 1.00 52.44 106 GLU A N 1
ATOM 856 C CA . GLU A 1 106 ? 15.840 13.394 11.824 1.00 52.44 106 GLU A CA 1
ATOM 857 C C . GLU A 1 106 ? 14.830 14.243 12.604 1.00 52.44 106 GLU A C 1
ATOM 859 O O . GLU A 1 106 ? 14.422 15.314 12.157 1.00 52.44 106 GLU A O 1
ATOM 864 N N . PHE A 1 107 ? 14.330 13.710 13.718 1.00 59.81 107 PHE A N 1
ATOM 865 C CA . PHE A 1 107 ? 13.518 14.474 14.657 1.00 59.81 107 PHE A CA 1
ATOM 866 C C . PHE A 1 107 ? 14.377 14.838 15.862 1.00 59.81 107 PHE A C 1
ATOM 868 O O . PHE A 1 107 ? 14.865 13.955 16.562 1.00 59.81 107 PHE A O 1
ATOM 875 N N . ASP A 1 108 ? 14.514 16.136 16.120 1.00 64.44 108 ASP A N 1
ATOM 876 C CA . ASP A 1 108 ? 15.173 16.640 17.330 1.00 64.44 108 ASP A CA 1
ATOM 877 C C . ASP A 1 108 ? 14.240 16.598 18.560 1.00 64.44 108 ASP A C 1
ATOM 879 O O . ASP A 1 108 ? 14.682 16.808 19.689 1.00 64.44 108 ASP A O 1
ATOM 883 N N . ASP A 1 109 ? 12.949 16.312 18.350 1.00 76.25 109 ASP A N 1
ATOM 884 C CA . ASP A 1 109 ? 11.903 16.283 19.372 1.00 76.25 109 ASP A CA 1
ATOM 885 C C . ASP A 1 109 ? 11.355 14.856 19.566 1.00 76.25 109 ASP A C 1
ATOM 887 O O . ASP A 1 109 ? 10.804 14.241 18.645 1.00 76.25 109 ASP A O 1
ATOM 891 N N . LEU A 1 110 ? 11.516 14.341 20.788 1.00 75.38 110 LEU A N 1
ATOM 892 C CA . LEU A 1 110 ? 11.085 13.006 21.205 1.00 75.38 110 LEU A CA 1
ATOM 893 C C . LEU A 1 110 ? 9.564 12.820 21.139 1.00 75.38 110 LEU A C 1
ATOM 895 O O . LEU A 1 110 ? 9.114 11.751 20.736 1.00 75.38 110 LEU A O 1
ATOM 899 N N . GLU A 1 111 ? 8.772 13.834 21.491 1.00 75.62 111 GLU A N 1
ATOM 900 C CA . GLU A 1 111 ? 7.307 13.736 21.514 1.00 75.62 111 GLU A CA 1
ATOM 901 C C . GLU A 1 111 ? 6.748 13.670 20.086 1.00 75.62 111 GLU A C 1
ATOM 903 O O . GLU A 1 111 ? 5.893 12.838 19.773 1.00 75.62 111 GLU A O 1
ATOM 908 N N . ILE A 1 112 ? 7.305 14.479 19.179 1.00 75.00 112 ILE A N 1
ATOM 909 C CA . ILE A 1 112 ? 6.956 14.445 17.750 1.00 75.00 112 ILE A CA 1
ATOM 910 C C . ILE A 1 112 ? 7.341 13.097 17.131 1.00 75.00 112 ILE A C 1
ATOM 912 O O . ILE A 1 112 ? 6.572 12.523 16.351 1.00 75.00 112 ILE A O 1
ATOM 916 N N . MET A 1 113 ? 8.517 12.571 17.484 1.00 75.12 113 MET A N 1
ATOM 917 C CA . MET A 1 113 ? 8.959 11.255 17.032 1.00 75.12 113 MET A CA 1
ATOM 918 C C . MET A 1 113 ? 8.024 10.144 17.532 1.00 75.12 113 MET A C 1
ATOM 920 O O . MET A 1 113 ? 7.651 9.271 16.744 1.00 75.12 113 MET A O 1
ATOM 924 N N . GLU A 1 114 ? 7.622 10.173 18.805 1.00 75.81 114 GLU A N 1
ATOM 925 C CA . GLU A 1 114 ? 6.704 9.191 19.391 1.00 75.81 114 GLU A CA 1
ATOM 926 C C . GLU A 1 114 ? 5.311 9.230 18.751 1.00 75.81 114 GLU A C 1
ATOM 928 O O . GLU A 1 114 ? 4.785 8.171 18.391 1.00 75.81 114 GLU A O 1
ATOM 933 N N . ASP A 1 115 ? 4.720 10.412 18.542 1.00 75.75 115 ASP A N 1
ATOM 934 C CA . ASP A 1 115 ? 3.423 10.526 17.856 1.00 75.75 115 ASP A CA 1
ATOM 935 C C . ASP A 1 115 ? 3.521 10.005 16.416 1.00 75.75 115 ASP A C 1
ATOM 937 O O . ASP A 1 115 ? 2.682 9.221 15.960 1.00 75.75 115 ASP A O 1
ATOM 941 N N . HIS A 1 116 ? 4.598 10.356 15.706 1.00 76.50 116 HIS A N 1
ATOM 942 C CA . HIS A 1 116 ? 4.826 9.885 14.345 1.00 76.50 116 HIS A CA 1
ATOM 943 C C . HIS A 1 116 ? 4.989 8.356 14.274 1.00 76.50 116 HIS A C 1
ATOM 945 O O . HIS A 1 116 ? 4.373 7.705 13.421 1.00 76.50 116 HIS A O 1
ATOM 951 N N . LEU A 1 117 ? 5.791 7.759 15.164 1.00 76.81 117 LEU A N 1
ATOM 952 C CA . LEU A 1 117 ? 5.945 6.305 15.255 1.00 76.81 117 LEU A CA 1
ATOM 953 C C . LEU A 1 117 ? 4.612 5.633 15.591 1.00 76.81 117 LEU A C 1
ATOM 955 O O . LEU A 1 117 ? 4.239 4.666 14.929 1.00 76.81 117 LEU A O 1
ATOM 959 N N . THR A 1 118 ? 3.858 6.179 16.545 1.00 78.56 118 THR A N 1
ATOM 960 C CA . THR A 1 118 ? 2.540 5.661 16.933 1.00 78.56 118 THR A CA 1
ATOM 961 C C . THR A 1 118 ? 1.595 5.618 15.738 1.00 78.56 118 THR A C 1
ATOM 963 O O . THR A 1 118 ? 0.998 4.576 15.468 1.00 78.56 118 THR A O 1
ATOM 966 N N . ARG A 1 119 ? 1.512 6.703 14.958 1.00 78.75 119 ARG A N 1
ATOM 967 C CA . ARG A 1 119 ? 0.700 6.738 13.732 1.00 78.75 119 ARG A CA 1
ATOM 968 C C . ARG A 1 119 ? 1.183 5.728 12.698 1.00 78.75 119 ARG A C 1
ATOM 970 O O . ARG A 1 119 ? 0.369 5.031 12.104 1.00 78.75 119 ARG A O 1
ATOM 977 N N . LYS A 1 120 ? 2.495 5.603 12.482 1.00 79.38 120 LYS A N 1
ATOM 978 C CA . LYS A 1 120 ? 3.050 4.621 11.536 1.00 79.38 120 LYS A CA 1
ATOM 979 C C . LYS A 1 120 ? 2.710 3.184 11.920 1.00 79.38 120 LYS A C 1
ATOM 981 O O . LYS A 1 120 ? 2.329 2.413 11.043 1.00 79.38 120 LYS A O 1
ATOM 986 N N . ILE A 1 121 ? 2.817 2.826 13.200 1.00 79.62 121 ILE A N 1
ATOM 987 C CA . ILE A 1 121 ? 2.478 1.475 13.661 1.00 79.62 121 ILE A CA 1
ATOM 988 C C . ILE A 1 121 ? 0.955 1.271 13.648 1.00 79.62 121 ILE A C 1
ATOM 990 O O . ILE A 1 121 ? 0.495 0.200 13.260 1.00 79.62 121 ILE A O 1
ATOM 994 N N . PHE A 1 122 ? 0.163 2.299 13.966 1.00 85.12 122 PHE A N 1
ATOM 995 C CA . PHE A 1 122 ? -1.290 2.273 13.784 1.00 85.12 122 PHE A CA 1
ATOM 996 C C . PHE A 1 122 ? -1.667 1.950 12.333 1.00 85.12 122 PHE A C 1
ATOM 998 O O . PHE A 1 122 ? -2.409 1.002 12.088 1.00 85.12 122 PHE A O 1
ATOM 1005 N N . PHE A 1 123 ? -1.088 2.658 11.357 1.00 85.12 123 PHE A N 1
ATOM 1006 C CA . PHE A 1 123 ? -1.308 2.346 9.946 1.00 85.12 123 PHE A CA 1
ATOM 1007 C C . PHE A 1 123 ? -0.816 0.943 9.598 1.00 85.12 123 PHE A C 1
ATOM 1009 O O . PHE A 1 123 ? -1.529 0.221 8.915 1.00 85.12 123 PHE A O 1
ATOM 1016 N N . PHE A 1 124 ? 0.348 0.513 10.094 1.00 82.56 124 PHE A N 1
ATOM 1017 C CA . PHE A 1 124 ? 0.849 -0.847 9.865 1.00 82.56 124 PHE A CA 1
ATOM 1018 C C . PHE A 1 124 ? -0.163 -1.901 10.326 1.00 82.56 124 PHE A C 1
ATOM 1020 O O . PHE A 1 124 ? -0.432 -2.863 9.614 1.00 82.56 124 PHE A O 1
ATOM 1027 N N . ARG A 1 125 ? -0.800 -1.683 11.477 1.00 83.62 125 ARG A N 1
ATOM 1028 C CA . ARG A 1 125 ? -1.804 -2.589 12.044 1.00 83.62 125 ARG A CA 1
ATOM 1029 C C . ARG A 1 125 ? -3.081 -2.714 11.232 1.00 83.62 125 ARG A C 1
ATOM 1031 O O . ARG A 1 125 ? -3.745 -3.733 11.361 1.00 83.62 125 ARG A O 1
ATOM 1038 N N . LEU A 1 126 ? -3.399 -1.747 10.376 1.00 86.88 126 LEU A N 1
ATOM 1039 C CA . LEU A 1 126 ? -4.509 -1.883 9.428 1.00 86.88 126 LEU A CA 1
ATOM 1040 C C . LEU A 1 126 ? -4.213 -2.915 8.342 1.00 86.88 126 LEU A C 1
ATOM 1042 O O . LEU A 1 126 ? -5.120 -3.591 7.875 1.00 86.88 126 LEU A O 1
ATOM 1046 N N . PHE A 1 127 ? -2.950 -3.012 7.930 1.00 87.50 127 PHE A N 1
ATOM 1047 C CA . PHE A 1 127 ? -2.499 -3.955 6.908 1.00 87.50 127 PHE A CA 1
ATOM 1048 C C . PHE A 1 127 ? -2.057 -5.297 7.524 1.00 87.50 127 PHE A C 1
ATOM 1050 O O . PHE A 1 127 ? -1.970 -6.304 6.826 1.00 87.50 127 PHE A O 1
ATOM 1057 N N . PHE A 1 128 ? -1.792 -5.325 8.833 1.00 85.00 128 PHE A N 1
ATOM 1058 C CA . PHE A 1 128 ? -1.404 -6.519 9.591 1.00 85.00 128 PHE A CA 1
ATOM 1059 C C . PHE A 1 128 ? -2.156 -6.596 10.939 1.00 85.00 128 PHE A C 1
ATOM 1061 O O . PHE A 1 128 ? -1.547 -6.421 12.009 1.00 85.00 128 PHE A O 1
ATOM 1068 N N . PRO A 1 129 ? -3.485 -6.807 10.912 1.00 77.50 129 PRO A N 1
ATOM 1069 C CA . PRO A 1 129 ? -4.306 -6.872 12.118 1.00 77.50 129 PRO A CA 1
ATOM 1070 C C . PRO A 1 129 ? -3.948 -8.070 13.011 1.00 77.50 129 PRO A C 1
ATOM 1072 O O . PRO A 1 129 ? -3.520 -9.130 12.557 1.00 77.50 129 PRO A O 1
ATOM 1075 N N . LEU A 1 130 ? -4.104 -7.903 14.329 1.00 68.38 130 LEU A N 1
ATOM 1076 C CA . LEU A 1 130 ? -3.890 -8.993 15.284 1.00 68.38 130 LEU A CA 1
ATOM 1077 C C . LEU A 1 130 ? -4.956 -10.075 15.124 1.00 68.38 130 LEU A C 1
ATOM 1079 O O . LEU A 1 130 ? -6.139 -9.762 15.088 1.00 68.38 130 LEU A O 1
ATOM 1083 N N . LYS A 1 131 ? -4.536 -11.343 15.216 1.00 64.38 131 LYS A N 1
ATOM 1084 C CA . LYS A 1 131 ? -5.418 -12.529 15.251 1.00 64.38 131 LYS A CA 1
ATOM 1085 C C . LYS A 1 131 ? -6.177 -12.804 13.945 1.00 64.38 131 LYS A C 1
ATOM 1087 O O . LYS A 1 131 ? -7.007 -13.708 13.929 1.00 64.38 131 LYS A O 1
ATOM 1092 N N . GLU A 1 132 ? -5.865 -12.086 12.874 1.00 65.19 132 GLU A N 1
ATOM 1093 C CA . GLU A 1 132 ? -6.343 -12.365 11.522 1.00 65.19 132 GLU A CA 1
ATOM 1094 C C . GLU A 1 132 ? -5.170 -12.867 10.672 1.00 65.19 132 GLU A C 1
ATOM 1096 O O . GLU A 1 132 ? -4.044 -12.384 10.805 1.00 65.19 132 GLU A O 1
ATOM 1101 N N . ASP A 1 133 ? -5.419 -13.867 9.827 1.00 62.84 133 ASP A N 1
ATOM 1102 C CA . ASP A 1 133 ? -4.411 -14.383 8.900 1.00 62.84 133 ASP A CA 1
ATOM 1103 C C . ASP A 1 133 ? -4.450 -13.563 7.607 1.00 62.84 133 ASP A C 1
ATOM 1105 O O . ASP A 1 133 ? -5.224 -13.835 6.691 1.00 62.84 133 ASP A O 1
ATOM 1109 N N . PHE A 1 134 ? -3.644 -12.504 7.561 1.00 65.31 134 PHE A N 1
ATOM 1110 C CA . PHE A 1 134 ? -3.423 -11.722 6.348 1.00 65.31 134 PHE A CA 1
ATOM 1111 C C . PHE A 1 134 ? -2.238 -12.305 5.573 1.00 65.31 134 PHE A C 1
ATOM 1113 O O . PHE A 1 134 ? -1.119 -11.786 5.611 1.00 65.31 134 PHE A O 1
ATOM 1120 N N . SER A 1 135 ? -2.475 -13.400 4.846 1.00 69.00 135 SER A N 1
ATOM 1121 C CA . SER A 1 135 ? -1.511 -13.892 3.863 1.00 69.00 135 SER A CA 1
ATOM 1122 C C . SER A 1 135 ? -1.589 -13.026 2.604 1.00 69.00 135 SER A C 1
ATOM 1124 O O . SER A 1 135 ? -2.508 -13.154 1.793 1.00 69.00 135 SER A O 1
ATOM 1126 N N . TRP A 1 136 ? -0.631 -12.117 2.436 1.00 84.81 136 TRP A N 1
ATOM 1127 C CA . TRP A 1 136 ? -0.557 -11.227 1.277 1.00 84.81 136 TRP A CA 1
ATOM 1128 C C . TRP A 1 136 ? -0.083 -11.979 0.027 1.00 84.81 136 TRP A C 1
ATOM 1130 O O . TRP A 1 136 ? 1.087 -11.933 -0.348 1.00 84.81 136 TRP A O 1
ATOM 1140 N N . VAL A 1 137 ? -1.007 -12.678 -0.633 1.00 86.31 137 VAL A N 1
ATOM 1141 C CA . VAL A 1 137 ? -0.777 -13.333 -1.926 1.00 86.31 137 VAL A CA 1
ATOM 1142 C C . VAL A 1 137 ? -1.445 -12.496 -3.008 1.00 86.31 137 VAL A C 1
ATOM 1144 O O . VAL A 1 137 ? -2.654 -12.570 -3.211 1.00 86.31 137 VAL A O 1
ATOM 1147 N N . PHE A 1 138 ? -0.657 -11.679 -3.704 1.00 84.75 138 PHE A N 1
ATOM 1148 C CA . PHE A 1 138 ? -1.166 -10.718 -4.693 1.00 84.75 138 PHE A CA 1
ATOM 1149 C C . PHE A 1 138 ? -1.844 -11.356 -5.911 1.00 84.75 138 PHE A C 1
ATOM 1151 O O . PHE A 1 138 ? -2.635 -10.694 -6.572 1.00 84.75 138 PHE A O 1
ATOM 1158 N N . ASP A 1 139 ? -1.581 -12.636 -6.170 1.00 81.31 139 ASP A N 1
ATOM 1159 C CA . ASP A 1 139 ? -2.224 -13.394 -7.248 1.00 81.31 139 ASP A CA 1
ATOM 1160 C C . ASP A 1 139 ? -3.500 -14.127 -6.779 1.00 81.31 139 ASP A C 1
ATOM 1162 O O . ASP A 1 139 ? -4.086 -14.907 -7.530 1.00 81.31 139 ASP A O 1
ATOM 1166 N N . SER A 1 140 ? -3.930 -13.917 -5.528 1.00 85.62 140 SER A N 1
ATOM 1167 C CA . SER A 1 140 ? -5.136 -14.532 -4.960 1.00 85.62 140 SER A CA 1
ATOM 1168 C C . SER A 1 140 ? -6.340 -13.584 -5.010 1.00 85.62 140 SER A C 1
ATOM 1170 O O . SER A 1 140 ? -6.158 -12.376 -4.887 1.00 85.62 140 SER A O 1
ATOM 1172 N N . PRO A 1 141 ? -7.582 -14.091 -5.110 1.00 84.12 141 PRO A N 1
ATOM 1173 C CA . PRO A 1 141 ? -8.782 -13.252 -5.028 1.00 84.12 141 PRO A CA 1
ATOM 1174 C C . PRO A 1 141 ? -8.906 -12.478 -3.706 1.00 84.12 141 PRO A C 1
ATOM 1176 O O . PRO A 1 141 ? -9.449 -11.371 -3.689 1.00 84.12 141 PRO A O 1
ATOM 1179 N N . ASP A 1 142 ? -8.372 -13.033 -2.614 1.00 88.31 142 ASP A N 1
ATOM 1180 C CA . ASP A 1 142 ? -8.469 -12.474 -1.261 1.00 88.31 142 ASP A CA 1
ATOM 1181 C C . ASP A 1 142 ? -7.817 -11.088 -1.157 1.00 88.31 142 ASP A C 1
ATOM 1183 O O . ASP A 1 142 ? -8.261 -10.243 -0.375 1.00 88.31 142 ASP A O 1
ATOM 1187 N N . ILE A 1 143 ? -6.823 -10.806 -2.010 1.00 90.00 143 ILE A N 1
ATOM 1188 C CA . ILE A 1 143 ? -6.136 -9.512 -2.055 1.00 90.00 143 ILE A CA 1
ATOM 1189 C C . ILE A 1 143 ? -7.109 -8.349 -2.275 1.00 90.00 143 ILE A C 1
ATOM 1191 O O . ILE A 1 143 ? -6.994 -7.301 -1.637 1.00 90.00 143 ILE A O 1
ATOM 1195 N N . THR A 1 144 ? -8.100 -8.551 -3.144 1.00 91.31 144 THR A N 1
ATOM 1196 C CA . THR A 1 144 ? -9.044 -7.506 -3.550 1.00 91.31 144 THR A CA 1
ATOM 1197 C C . THR A 1 144 ? -10.015 -7.173 -2.423 1.00 91.31 144 THR A C 1
ATOM 1199 O O . THR A 1 144 ? -10.337 -6.005 -2.203 1.00 91.31 144 THR A O 1
ATOM 1202 N N . LEU A 1 145 ? -10.436 -8.183 -1.654 1.00 91.25 145 LEU A N 1
ATOM 1203 C CA . LEU A 1 145 ? -11.286 -8.022 -0.474 1.00 91.25 145 LEU A CA 1
ATOM 1204 C C . LEU A 1 145 ? -10.530 -7.326 0.660 1.00 91.25 145 LEU A C 1
ATOM 1206 O O . LEU A 1 145 ? -11.063 -6.400 1.275 1.00 91.25 145 LEU A O 1
ATOM 1210 N N . ASN A 1 146 ? -9.277 -7.721 0.887 1.00 91.44 146 ASN A N 1
ATOM 1211 C CA . ASN A 1 146 ? -8.411 -7.114 1.892 1.00 91.44 146 ASN A CA 1
ATOM 1212 C C . ASN A 1 146 ? -8.185 -5.628 1.598 1.00 91.44 146 ASN A C 1
ATOM 1214 O O . ASN A 1 146 ? -8.419 -4.779 2.462 1.00 91.44 146 ASN A O 1
ATOM 1218 N N . PHE A 1 147 ? -7.812 -5.286 0.360 1.00 93.44 147 PHE A N 1
ATOM 1219 C CA . PHE A 1 147 ? -7.641 -3.887 -0.021 1.00 93.44 147 PHE A CA 1
ATOM 1220 C C . PHE A 1 147 ? -8.942 -3.095 -0.003 1.00 93.44 147 PHE A C 1
ATOM 1222 O O . PHE A 1 147 ? -8.909 -1.933 0.394 1.00 93.44 147 PHE A O 1
ATOM 1229 N N . LYS A 1 148 ? -10.082 -3.699 -0.360 1.00 94.38 148 LYS A N 1
ATOM 1230 C CA . LYS A 1 148 ? -11.393 -3.050 -0.238 1.00 94.38 148 LYS A CA 1
ATOM 1231 C C . LYS A 1 148 ? -11.689 -2.658 1.205 1.00 94.38 148 LYS A C 1
ATOM 1233 O O . LYS A 1 148 ? -12.013 -1.502 1.456 1.00 94.38 148 LYS A O 1
ATOM 1238 N N . SER A 1 149 ? -11.523 -3.588 2.146 1.00 92.81 149 SER A N 1
ATOM 1239 C CA . SER A 1 149 ? -11.747 -3.342 3.578 1.00 92.81 149 SER A CA 1
ATOM 1240 C C . SER A 1 149 ? -10.867 -2.201 4.101 1.00 92.81 149 SER A C 1
ATOM 1242 O O . SER A 1 149 ? -11.345 -1.261 4.743 1.00 92.81 149 SER A O 1
ATOM 1244 N N . ILE A 1 150 ? -9.577 -2.225 3.749 1.00 93.75 150 ILE A N 1
ATOM 1245 C CA . ILE A 1 150 ? -8.630 -1.172 4.129 1.00 93.75 150 ILE A CA 1
ATOM 1246 C C . ILE A 1 150 ? -9.020 0.163 3.485 1.00 93.75 150 ILE A C 1
ATOM 1248 O O . ILE A 1 150 ? -9.086 1.184 4.166 1.00 93.75 150 ILE A O 1
ATOM 1252 N N . PHE A 1 151 ? -9.316 0.184 2.188 1.00 95.38 151 PHE A N 1
ATOM 1253 C CA . PHE A 1 151 ? -9.671 1.408 1.476 1.00 95.38 151 PHE A CA 1
ATOM 1254 C C . PHE A 1 151 ? -10.969 2.040 2.004 1.00 95.38 151 PHE A C 1
ATOM 1256 O O . PHE A 1 151 ? -11.045 3.261 2.163 1.00 95.38 151 PHE A O 1
ATOM 1263 N N . GLU A 1 152 ? -11.977 1.227 2.329 1.00 94.75 152 GLU A N 1
ATOM 1264 C CA . GLU A 1 152 ? -13.217 1.682 2.966 1.00 94.75 152 GLU A CA 1
ATOM 1265 C C . GLU A 1 152 ? -12.937 2.342 4.321 1.00 94.75 152 GLU A C 1
ATOM 1267 O O . GLU A 1 152 ? -13.532 3.378 4.628 1.00 94.75 152 GLU A O 1
ATOM 1272 N N . ARG A 1 153 ? -11.971 1.827 5.095 1.00 93.06 153 ARG A N 1
ATOM 1273 C CA . ARG A 1 153 ? -11.528 2.465 6.343 1.00 93.06 153 ARG A CA 1
ATOM 1274 C C . ARG A 1 153 ? -10.919 3.846 6.091 1.00 93.06 153 ARG A C 1
ATOM 1276 O O . ARG A 1 153 ? -11.361 4.814 6.706 1.00 93.06 153 ARG A O 1
ATOM 1283 N N . PHE A 1 154 ? -9.981 3.968 5.151 1.00 94.06 154 PHE A N 1
ATOM 1284 C CA . PHE A 1 154 ? -9.393 5.265 4.777 1.00 94.06 154 PHE A CA 1
ATOM 1285 C C . PHE A 1 154 ? -10.458 6.262 4.295 1.00 94.06 154 PHE A C 1
ATOM 1287 O O . PHE A 1 154 ? -10.468 7.422 4.707 1.00 94.06 154 PHE A O 1
ATOM 1294 N N . SER A 1 155 ? -11.396 5.794 3.473 1.00 94.25 155 SER A N 1
ATOM 1295 C CA . SER A 1 155 ? -12.519 6.600 2.991 1.00 94.25 155 SER A CA 1
ATOM 1296 C C . SER A 1 155 ? -13.442 7.040 4.129 1.00 94.25 155 SER A C 1
ATOM 1298 O O . SER A 1 155 ? -13.948 8.161 4.115 1.00 94.25 155 SER A O 1
ATOM 1300 N N . SER A 1 156 ? -13.659 6.188 5.135 1.00 94.25 156 SER A N 1
ATOM 1301 C CA . SER A 1 156 ? -14.469 6.544 6.302 1.00 94.25 156 SER A CA 1
ATOM 1302 C C . SER A 1 156 ? -13.826 7.666 7.121 1.00 94.25 156 SER A C 1
ATOM 1304 O O . SER A 1 156 ? -14.507 8.632 7.442 1.00 94.25 156 SER A O 1
ATOM 1306 N N . TRP A 1 157 ? -12.511 7.615 7.353 1.00 92.62 157 TRP A N 1
ATOM 1307 C CA . TRP A 1 157 ? -11.772 8.653 8.083 1.00 92.62 157 TRP A CA 1
ATOM 1308 C C . TRP A 1 157 ? -11.762 10.002 7.380 1.00 92.62 157 TRP A C 1
ATOM 1310 O O . TRP A 1 157 ? -11.832 11.041 8.030 1.00 92.62 157 TRP A O 1
ATOM 1320 N N . GLN A 1 158 ? -11.713 9.996 6.049 1.00 92.75 158 GLN A N 1
ATOM 1321 C CA . GLN A 1 158 ? -11.829 11.223 5.272 1.00 92.75 158 GLN A CA 1
ATOM 1322 C C . GLN A 1 158 ? -13.180 11.918 5.476 1.00 92.75 158 GLN A C 1
ATOM 1324 O O . GLN A 1 158 ? -13.243 13.144 5.533 1.00 92.75 158 GLN A O 1
ATOM 1329 N N . ASN A 1 159 ? -14.259 11.137 5.546 1.00 90.44 159 ASN A N 1
ATOM 1330 C CA . ASN A 1 159 ? -15.621 11.655 5.669 1.00 90.44 159 ASN A CA 1
ATOM 1331 C C . ASN A 1 159 ? -16.036 11.898 7.131 1.00 90.44 159 ASN A C 1
ATOM 1333 O O . ASN A 1 159 ? -16.952 12.679 7.380 1.00 90.44 159 ASN A O 1
ATOM 1337 N N . ASP A 1 160 ? -15.361 11.250 8.083 1.00 90.19 160 ASP A N 1
ATOM 1338 C CA . ASP A 1 160 ? -15.548 11.402 9.524 1.00 90.19 160 ASP A CA 1
ATOM 1339 C C . ASP A 1 160 ? -14.189 11.422 10.256 1.00 90.19 160 ASP A C 1
ATOM 1341 O O . ASP A 1 160 ? -13.710 10.381 10.726 1.00 90.19 160 ASP A O 1
ATOM 1345 N N . PRO A 1 161 ? -13.570 12.608 10.408 1.00 84.25 161 PRO A N 1
ATOM 1346 C CA . PRO A 1 161 ? -12.319 12.756 11.151 1.00 84.25 161 PRO A CA 1
ATOM 1347 C C . PRO A 1 161 ? -12.418 12.300 12.616 1.00 84.25 161 PRO A C 1
ATOM 1349 O O . PRO A 1 161 ? -11.431 11.844 13.186 1.00 84.25 161 PRO A O 1
ATOM 1352 N N . VAL A 1 162 ? -13.612 12.347 13.223 1.00 88.50 162 VAL A N 1
ATOM 1353 C CA . VAL A 1 162 ? -13.821 11.872 14.603 1.00 88.50 162 VAL A CA 1
ATOM 1354 C C . VAL A 1 162 ? -13.666 10.350 14.683 1.00 88.50 162 VAL A C 1
ATOM 1356 O O . VAL A 1 162 ? -13.249 9.819 15.715 1.00 88.50 162 VAL A O 1
ATOM 1359 N N . GLY A 1 163 ? -13.988 9.633 13.605 1.00 87.06 163 GLY A N 1
ATOM 1360 C CA . GLY A 1 163 ? -13.747 8.198 13.484 1.00 87.06 163 GLY A CA 1
ATOM 1361 C C . GLY A 1 163 ? -12.258 7.849 13.526 1.00 87.06 163 GLY A C 1
ATOM 1362 O O . GLY A 1 163 ? -11.876 6.901 14.209 1.00 87.06 163 GLY A O 1
ATOM 1363 N N . TYR A 1 164 ? -11.411 8.651 12.873 1.00 85.69 164 TYR A N 1
ATOM 1364 C CA . TYR A 1 164 ? -9.957 8.465 12.899 1.00 85.69 164 TYR A CA 1
ATOM 1365 C C . TYR A 1 164 ? -9.388 8.619 14.313 1.00 85.69 164 TYR A C 1
ATOM 1367 O O . TYR A 1 164 ? -8.672 7.737 14.785 1.00 85.69 164 TYR A O 1
ATOM 1375 N N . ASP A 1 165 ? -9.761 9.692 15.016 1.00 86.25 165 ASP A N 1
ATOM 1376 C CA . ASP A 1 165 ? -9.275 9.942 16.378 1.00 86.25 165 ASP A CA 1
ATOM 1377 C C . ASP A 1 165 ? -9.689 8.819 17.338 1.00 86.25 165 ASP A C 1
ATOM 1379 O O . ASP A 1 165 ? -8.900 8.381 18.175 1.00 86.25 165 ASP A O 1
ATOM 1383 N N . LYS A 1 166 ? -10.913 8.294 17.194 1.00 88.12 166 LYS A N 1
ATOM 1384 C CA . LYS A 1 166 ? -11.389 7.153 17.990 1.00 88.12 166 LYS A CA 1
ATOM 1385 C C . LYS A 1 166 ? -10.591 5.882 17.722 1.00 88.12 166 LYS A C 1
ATOM 1387 O O . LYS A 1 166 ? -10.240 5.198 18.682 1.00 88.12 166 LYS A O 1
ATOM 1392 N N . ASP A 1 167 ? -10.322 5.569 16.456 1.00 87.56 167 ASP A N 1
ATOM 1393 C CA . ASP A 1 167 ? -9.554 4.379 16.082 1.00 87.56 167 ASP A CA 1
ATOM 1394 C C . ASP A 1 167 ? -8.103 4.487 16.592 1.00 87.56 167 ASP A C 1
ATOM 1396 O O . ASP A 1 167 ? -7.568 3.522 17.145 1.00 87.56 167 ASP A O 1
ATOM 1400 N N . LEU A 1 168 ? -7.487 5.672 16.498 1.00 85.62 168 LEU A N 1
ATOM 1401 C CA . LEU A 1 168 ? -6.140 5.929 17.015 1.00 85.62 168 LEU A CA 1
ATOM 1402 C C . LEU A 1 168 ? -6.074 5.827 18.547 1.00 85.62 168 LEU A C 1
ATOM 1404 O O . LEU A 1 168 ? -5.161 5.204 19.087 1.00 85.62 168 LEU A O 1
ATOM 1408 N N . GLU A 1 169 ? -7.039 6.407 19.261 1.00 86.62 169 GLU A N 1
ATOM 1409 C CA . GLU A 1 169 ? -7.113 6.328 20.725 1.00 86.62 169 GLU A CA 1
ATOM 1410 C C . GLU A 1 169 ? -7.402 4.907 21.220 1.00 86.62 169 GLU A C 1
ATOM 1412 O O . GLU A 1 169 ? -6.855 4.474 22.236 1.00 86.62 169 GLU A O 1
ATOM 1417 N N . PHE A 1 170 ? -8.241 4.155 20.503 1.00 86.50 170 PHE A N 1
ATOM 1418 C CA . PHE A 1 170 ? -8.445 2.736 20.777 1.00 86.50 170 PHE A CA 1
ATOM 1419 C C . PHE A 1 170 ? -7.135 1.959 20.617 1.00 86.50 170 PHE A C 1
ATOM 1421 O O . PHE A 1 170 ? -6.740 1.233 21.528 1.00 86.50 170 PHE A O 1
ATOM 1428 N N . TYR A 1 171 ? -6.421 2.183 19.512 1.00 84.69 171 TYR A N 1
ATOM 1429 C CA . TYR A 1 171 ? -5.136 1.546 19.258 1.00 84.69 171 TYR A CA 1
ATOM 1430 C C . TYR A 1 171 ? -4.097 1.858 20.341 1.00 84.69 171 TYR A C 1
ATOM 1432 O O . TYR A 1 171 ? -3.472 0.935 20.862 1.00 84.69 171 TYR A O 1
ATOM 1440 N N . LYS A 1 172 ? -3.949 3.132 20.735 1.00 83.75 172 LYS A N 1
ATOM 1441 C CA . LYS A 1 172 ? -3.051 3.547 21.829 1.00 83.75 172 LYS A CA 1
ATOM 1442 C C . LYS A 1 172 ? -3.334 2.768 23.114 1.00 83.75 172 LYS A C 1
ATOM 1444 O O . LYS A 1 172 ? -2.414 2.229 23.720 1.00 83.75 172 LYS A O 1
ATOM 1449 N N . LYS A 1 173 ? -4.609 2.625 23.487 1.00 85.19 173 LYS A N 1
ATOM 1450 C CA . LYS A 1 173 ? -5.016 1.852 24.674 1.00 85.19 173 LYS A CA 1
ATOM 1451 C C . LYS A 1 173 ? -4.676 0.366 24.579 1.00 85.19 173 LYS A C 1
ATOM 1453 O O . LYS A 1 173 ? -4.437 -0.251 25.611 1.00 85.19 173 LYS A O 1
ATOM 1458 N N . GLU A 1 174 ? -4.658 -0.216 23.381 1.00 82.75 174 GLU A N 1
ATOM 1459 C CA . GLU A 1 174 ? -4.251 -1.614 23.194 1.00 82.75 174 GLU A CA 1
ATOM 1460 C C . GLU A 1 174 ? -2.734 -1.814 23.295 1.00 82.75 174 GLU A C 1
ATOM 1462 O O . GLU A 1 174 ? -2.290 -2.855 23.784 1.00 82.75 174 GLU A O 1
ATOM 1467 N N . ILE A 1 175 ? -1.930 -0.850 22.836 1.00 78.19 175 ILE A N 1
ATOM 1468 C CA . ILE A 1 175 ? -0.463 -0.960 22.868 1.00 78.19 175 ILE A CA 1
ATOM 1469 C C . ILE A 1 175 ? 0.158 -0.520 24.190 1.00 78.19 175 ILE A C 1
ATOM 1471 O O . ILE A 1 175 ? 1.228 -1.023 24.527 1.00 78.19 175 ILE A O 1
ATOM 1475 N N . GLU A 1 176 ? -0.493 0.361 24.951 1.00 76.50 176 GLU A N 1
ATOM 1476 C CA . GLU A 1 176 ? 0.052 0.895 26.204 1.00 76.50 176 GLU A CA 1
ATOM 1477 C C . GLU A 1 176 ? 0.457 -0.210 27.201 1.00 76.50 176 GLU A C 1
ATOM 1479 O O . GLU A 1 176 ? 1.601 -0.201 27.655 1.00 76.50 176 GLU A O 1
ATOM 1484 N N . PRO A 1 177 ? -0.361 -1.255 27.450 1.00 78.00 177 PRO A N 1
ATOM 1485 C CA . PRO A 1 177 ? 0.032 -2.337 28.355 1.00 78.00 177 PRO A CA 1
ATOM 1486 C C . PRO A 1 177 ? 1.231 -3.150 27.843 1.00 78.00 177 PRO A C 1
ATOM 1488 O O . PRO A 1 177 ? 2.028 -3.663 28.628 1.00 78.00 177 PRO A O 1
ATOM 1491 N N . ILE A 1 178 ? 1.373 -3.286 26.518 1.00 76.00 178 ILE A N 1
ATOM 1492 C CA . ILE A 1 178 ? 2.514 -3.973 25.894 1.00 76.00 178 ILE A CA 1
ATOM 1493 C C . ILE A 1 178 ? 3.776 -3.121 26.062 1.00 76.00 178 ILE A C 1
ATOM 1495 O O . ILE A 1 178 ? 4.839 -3.657 26.380 1.00 76.00 178 ILE A O 1
ATOM 1499 N N . ARG A 1 179 ? 3.651 -1.802 25.879 1.00 71.81 179 ARG A N 1
ATOM 1500 C CA . ARG A 1 179 ? 4.731 -0.830 26.062 1.00 71.81 179 ARG A CA 1
ATOM 1501 C C . ARG A 1 179 ? 5.240 -0.834 27.501 1.00 71.81 179 ARG A C 1
ATOM 1503 O O . ARG A 1 179 ? 6.437 -1.011 27.706 1.00 71.81 179 ARG A O 1
ATOM 1510 N N . GLU A 1 180 ? 4.343 -0.716 28.478 1.00 74.19 180 GLU A N 1
ATOM 1511 C CA . GLU A 1 180 ? 4.669 -0.771 29.909 1.00 74.19 180 GLU A CA 1
ATOM 1512 C C . GLU A 1 180 ? 5.318 -2.110 30.291 1.00 74.19 180 GLU A C 1
ATOM 1514 O O . GLU A 1 180 ? 6.348 -2.142 30.966 1.00 74.19 180 GLU A O 1
ATOM 1519 N N . GLY A 1 181 ? 4.766 -3.227 29.802 1.00 73.19 181 GLY A N 1
ATOM 1520 C CA . GLY A 1 181 ? 5.322 -4.559 30.040 1.00 73.19 181 GLY A CA 1
ATOM 1521 C C . GLY A 1 181 ? 6.740 -4.726 29.485 1.00 73.19 181 GLY A C 1
ATOM 1522 O O . GLY A 1 181 ? 7.605 -5.279 30.165 1.00 73.19 181 GLY A O 1
ATOM 1523 N N . LEU A 1 182 ? 7.006 -4.216 28.277 1.00 70.94 182 LEU A N 1
ATOM 1524 C CA . LEU A 1 182 ? 8.340 -4.212 27.668 1.00 70.94 182 LEU A CA 1
ATOM 1525 C C . LEU A 1 182 ? 9.310 -3.292 28.413 1.00 70.94 182 LEU A C 1
ATOM 1527 O O . LEU A 1 182 ? 10.427 -3.713 28.699 1.00 70.94 182 LEU A O 1
ATOM 1531 N N . ALA A 1 183 ? 8.901 -2.070 28.757 1.00 73.44 183 ALA A N 1
ATOM 1532 C CA . ALA A 1 183 ? 9.736 -1.127 29.503 1.00 73.44 183 ALA A CA 1
ATOM 1533 C C . ALA A 1 183 ? 10.143 -1.691 30.875 1.00 73.44 183 ALA A C 1
ATOM 1535 O O . ALA A 1 183 ? 11.316 -1.623 31.253 1.00 73.44 183 ALA A O 1
ATOM 1536 N N . SER A 1 184 ? 9.195 -2.335 31.565 1.00 71.19 184 SER A N 1
ATOM 1537 C CA . SER A 1 184 ? 9.430 -3.038 32.827 1.00 71.19 184 SER A CA 1
ATOM 1538 C C . SER A 1 184 ? 10.380 -4.228 32.653 1.00 71.19 184 SER A C 1
ATOM 1540 O O . SER A 1 184 ? 11.344 -4.358 33.406 1.00 71.19 184 SER A O 1
ATOM 1542 N N . ALA A 1 185 ? 10.177 -5.061 31.627 1.00 68.56 185 ALA A N 1
ATOM 1543 C CA . ALA A 1 185 ? 11.041 -6.211 31.342 1.00 68.56 185 ALA A CA 1
ATOM 1544 C C . ALA A 1 185 ? 12.471 -5.813 30.931 1.00 68.56 185 ALA A C 1
ATOM 1546 O O . ALA A 1 185 ? 13.419 -6.557 31.179 1.00 68.56 185 ALA A O 1
ATOM 1547 N N . LEU A 1 186 ? 12.626 -4.645 30.306 1.00 71.38 186 LEU A N 1
ATOM 1548 C CA . LEU A 1 186 ? 13.905 -4.107 29.846 1.00 71.38 186 LEU A CA 1
ATOM 1549 C C . LEU A 1 186 ? 14.601 -3.216 30.893 1.00 71.38 186 LEU A C 1
ATOM 1551 O O . LEU A 1 186 ? 15.671 -2.686 30.601 1.00 71.38 186 LEU A O 1
ATOM 1555 N N . ASN A 1 187 ? 14.038 -3.061 32.102 1.00 66.69 187 ASN A N 1
ATOM 1556 C CA . ASN A 1 187 ? 14.546 -2.176 33.163 1.00 66.69 187 ASN A CA 1
ATOM 1557 C C . ASN A 1 187 ? 14.785 -0.724 32.700 1.00 66.69 187 ASN A C 1
ATOM 1559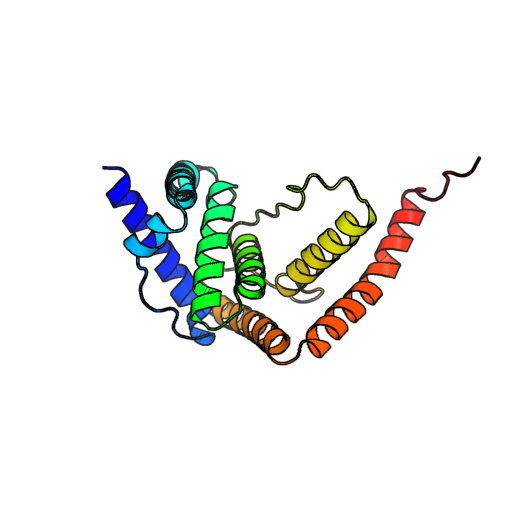 O O . ASN A 1 187 ? 15.659 -0.028 33.221 1.00 66.69 187 ASN A O 1
ATOM 1563 N N . ILE A 1 188 ? 14.013 -0.236 31.728 1.00 58.84 188 ILE A N 1
ATOM 1564 C CA . ILE A 1 188 ? 14.201 1.123 31.195 1.00 58.84 188 ILE A CA 1
ATOM 1565 C C . ILE A 1 188 ? 13.809 2.183 32.248 1.00 58.84 188 ILE A C 1
ATOM 1567 O O . ILE A 1 188 ? 14.350 3.286 32.242 1.00 58.84 188 ILE A O 1
ATOM 1571 N N . ASP A 1 189 ? 13.010 1.805 33.252 1.00 48.66 189 ASP A N 1
ATOM 1572 C CA . ASP A 1 189 ? 12.642 2.661 34.389 1.00 48.66 189 ASP A CA 1
ATOM 1573 C C . ASP A 1 189 ? 13.631 2.645 35.576 1.00 48.66 189 ASP A C 1
ATOM 1575 O O . ASP A 1 189 ? 13.430 3.376 36.547 1.00 48.66 189 ASP A O 1
ATOM 1579 N N . SER A 1 190 ? 14.739 1.886 35.538 1.00 43.91 190 SER A N 1
ATOM 1580 C CA . SER A 1 190 ? 15.722 1.890 36.645 1.00 43.91 190 SER A CA 1
ATOM 1581 C C . SER A 1 190 ? 16.747 3.039 36.589 1.00 43.91 190 SER A C 1
ATOM 1583 O O . SER A 1 190 ? 17.801 2.973 37.215 1.00 43.91 190 SER A O 1
ATOM 1585 N N . GLY A 1 191 ? 16.442 4.118 35.862 1.00 44.31 191 GLY A N 1
ATOM 1586 C CA . GLY A 1 191 ? 17.277 5.316 35.708 1.00 44.31 191 GLY A CA 1
ATOM 1587 C C . GLY A 1 191 ? 17.114 6.388 36.796 1.00 44.31 191 GLY A C 1
ATOM 1588 O O . GLY A 1 191 ? 17.224 7.575 36.497 1.00 44.31 191 GLY A O 1
ATOM 1589 N N . ARG A 1 192 ? 16.844 6.008 38.051 1.00 36.66 192 ARG A N 1
ATOM 1590 C CA . ARG A 1 192 ? 16.988 6.894 39.222 1.00 36.66 192 ARG A CA 1
ATOM 1591 C C . ARG A 1 192 ? 17.843 6.211 40.293 1.00 36.66 192 ARG A C 1
ATOM 1593 O O . ARG A 1 192 ? 17.321 5.515 41.162 1.00 36.66 192 ARG A O 1
ATOM 1600 N N . CYS A 1 193 ? 19.151 6.444 40.223 1.00 36.88 193 CYS A N 1
ATOM 1601 C CA . CYS A 1 193 ? 20.028 6.512 41.392 1.00 36.88 193 CYS A CA 1
ATOM 1602 C C . CYS A 1 193 ? 20.466 7.965 41.567 1.00 36.88 193 CYS A C 1
ATOM 1604 O O . CYS A 1 193 ? 20.755 8.605 40.531 1.00 36.88 193 CYS A O 1
#